Protein AF-A0AAV5VSY9-F1 (afdb_monomer)

Mean predicted aligned error: 5.05 Å

Foldseek 3Di:
DDDQVDQKDWDADPVRDTDMDGNPVNADPVVVVVVVVVVVVCCVPVNPDDPPDDDDDPPPDPDDDDDDDDDPVRVVVVVVVVVVVVVVVVPDDDDDDDDPPDDQVNCVVLVFGPVLVVLLVVQLVCCVPPVDGDFDWDWAWLVVDDVTHTFTQGLRDPLSVVLSVCVVVPDDDPRNSVSRVVSRVVSVVSSVCRNNVD

Structure (mmCIF, N/CA/C/O backbone):
data_AF-A0AAV5VSY9-F1
#
_entry.id   AF-A0AAV5VSY9-F1
#
loop_
_atom_site.group_PDB
_atom_site.id
_atom_site.type_symbol
_atom_site.label_atom_id
_atom_site.label_alt_id
_atom_site.label_comp_id
_atom_site.label_asym_id
_atom_site.label_entity_id
_atom_site.label_seq_id
_atom_site.pdbx_PDB_ins_code
_atom_site.Cartn_x
_atom_site.Cartn_y
_atom_site.Cartn_z
_atom_site.occupancy
_atom_site.B_iso_or_equiv
_atom_site.auth_seq_id
_atom_site.auth_comp_id
_atom_site.auth_asym_id
_atom_site.auth_atom_id
_atom_site.pdbx_PDB_model_num
ATOM 1 N N . SER A 1 1 ? 17.131 -6.677 -14.267 1.00 86.12 1 SER A N 1
ATOM 2 C CA . SER A 1 1 ? 16.248 -6.192 -15.345 1.00 86.12 1 SER A CA 1
ATOM 3 C C . SER A 1 1 ? 15.153 -5.312 -14.750 1.00 86.12 1 SER A C 1
ATOM 5 O O . SER A 1 1 ? 14.063 -5.800 -14.477 1.00 86.12 1 SER A O 1
ATOM 7 N N . ARG A 1 2 ? 15.470 -4.058 -14.411 1.00 94.75 2 ARG A N 1
ATOM 8 C CA . ARG A 1 2 ? 14.542 -3.067 -13.832 1.00 94.75 2 ARG A CA 1
ATOM 9 C C . ARG A 1 2 ? 14.979 -1.673 -14.284 1.00 94.75 2 ARG A C 1
ATOM 11 O O . ARG A 1 2 ? 16.151 -1.494 -14.606 1.00 94.75 2 ARG A O 1
ATOM 18 N N . TRP A 1 3 ? 14.050 -0.724 -14.289 1.00 95.94 3 TRP A N 1
ATOM 19 C CA . TRP A 1 3 ? 14.294 0.695 -14.572 1.00 95.94 3 TRP A CA 1
ATOM 20 C C . TRP A 1 3 ? 13.421 1.526 -13.630 1.00 95.94 3 TRP A C 1
ATOM 22 O O . TRP A 1 3 ? 12.309 1.911 -13.982 1.00 95.94 3 TRP A O 1
ATOM 32 N N . PHE A 1 4 ? 13.904 1.737 -12.406 1.00 95.56 4 PHE A N 1
ATOM 33 C CA . PHE A 1 4 ? 13.099 2.290 -11.312 1.00 95.56 4 PHE A CA 1
ATOM 34 C C . PHE A 1 4 ? 12.647 3.741 -11.530 1.00 95.56 4 PHE A C 1
ATOM 36 O O . PHE A 1 4 ? 11.654 4.147 -10.944 1.00 95.56 4 PHE A O 1
ATOM 43 N N . ASP A 1 5 ? 13.295 4.486 -12.431 1.00 96.44 5 ASP A N 1
ATOM 44 C CA . ASP A 1 5 ? 12.862 5.843 -12.802 1.00 96.44 5 ASP A CA 1
ATOM 45 C C . ASP A 1 5 ? 11.611 5.850 -13.702 1.00 96.44 5 ASP A C 1
ATOM 47 O O . ASP A 1 5 ? 11.057 6.904 -14.017 1.00 96.44 5 ASP A O 1
ATOM 51 N N . LYS A 1 6 ? 11.171 4.683 -14.191 1.00 95.75 6 LYS A N 1
ATOM 52 C CA . LYS A 1 6 ? 9.965 4.583 -15.012 1.00 95.75 6 LYS A CA 1
ATOM 53 C C . LYS A 1 6 ? 8.735 4.593 -14.104 1.00 95.75 6 LYS A C 1
ATOM 55 O O . LYS A 1 6 ? 8.673 3.821 -13.156 1.00 95.75 6 LYS A O 1
ATOM 60 N N . CYS A 1 7 ? 7.726 5.393 -14.462 1.00 93.38 7 CYS A N 1
ATOM 61 C CA . CYS A 1 7 ? 6.474 5.528 -13.703 1.00 93.38 7 CYS A CA 1
ATOM 62 C C . CYS A 1 7 ? 5.847 4.185 -13.301 1.00 93.38 7 CYS A C 1
ATOM 64 O O . CYS A 1 7 ? 5.423 4.030 -12.162 1.00 93.38 7 CYS A O 1
ATOM 66 N N . PHE A 1 8 ? 5.822 3.207 -14.206 1.00 93.31 8 PHE A N 1
ATOM 67 C CA . PHE A 1 8 ? 5.495 1.821 -13.895 1.00 93.31 8 PHE A CA 1
ATOM 68 C C . PHE A 1 8 ? 6.185 0.851 -14.855 1.00 93.31 8 PHE A C 1
ATOM 70 O O . PHE A 1 8 ? 6.583 1.211 -15.967 1.00 93.31 8 PHE A O 1
ATOM 77 N N . GLN A 1 9 ? 6.330 -0.394 -14.411 1.00 94.69 9 GLN A N 1
ATOM 78 C CA . GLN A 1 9 ? 6.965 -1.486 -15.134 1.00 94.69 9 GLN A CA 1
ATOM 79 C C . GLN A 1 9 ? 6.130 -2.754 -14.983 1.00 94.69 9 GLN A C 1
ATOM 81 O O . GLN A 1 9 ? 5.929 -3.220 -13.861 1.00 94.69 9 GLN A O 1
ATOM 86 N N . LEU A 1 10 ? 5.698 -3.332 -16.105 1.00 94.38 10 LEU A N 1
ATOM 87 C CA . LEU A 1 10 ? 5.152 -4.685 -16.138 1.00 94.38 10 LEU A CA 1
ATOM 88 C C . LEU A 1 10 ? 6.293 -5.696 -16.108 1.00 94.38 10 LEU A C 1
ATOM 90 O O . LEU A 1 10 ? 7.201 -5.662 -16.936 1.00 94.38 10 LEU A O 1
ATOM 94 N N . ILE A 1 11 ? 6.240 -6.582 -15.124 1.00 95.38 11 ILE A N 1
ATOM 95 C CA . ILE A 1 11 ? 7.192 -7.661 -14.919 1.00 95.38 11 ILE A CA 1
ATOM 96 C C . ILE A 1 11 ? 6.431 -8.956 -15.151 1.00 95.38 11 ILE A C 1
ATOM 98 O O . ILE A 1 11 ? 5.480 -9.238 -14.427 1.00 95.38 11 ILE A O 1
ATOM 102 N N . VAL A 1 12 ? 6.869 -9.726 -16.144 1.00 94.12 12 VAL A N 1
ATOM 103 C CA . VAL A 1 12 ? 6.394 -11.087 -16.398 1.00 94.12 12 VAL A CA 1
ATOM 104 C C . VAL A 1 12 ? 7.553 -12.034 -16.123 1.00 94.12 12 VAL A C 1
ATOM 106 O O . VAL A 1 12 ? 8.645 -11.841 -16.667 1.00 94.12 12 VAL A O 1
ATOM 109 N N . ASP A 1 13 ? 7.358 -12.991 -15.219 1.00 93.88 13 ASP A N 1
ATOM 110 C CA . ASP A 1 13 ? 8.379 -13.984 -14.893 1.00 93.88 13 ASP A CA 1
ATOM 111 C C . ASP A 1 13 ? 8.314 -15.211 -15.821 1.00 93.88 13 ASP A C 1
ATOM 113 O O . ASP A 1 13 ? 7.391 -15.377 -16.618 1.00 93.88 13 ASP A O 1
ATOM 117 N N . GLY A 1 14 ? 9.319 -16.087 -15.724 1.00 93.56 14 GLY A N 1
ATOM 118 C CA . GLY A 1 14 ? 9.380 -17.309 -16.534 1.00 93.56 14 GLY A CA 1
ATOM 119 C C . GLY A 1 14 ? 8.281 -18.334 -16.223 1.00 93.56 14 GLY A C 1
ATOM 120 O O . GLY A 1 14 ? 8.120 -19.279 -16.986 1.00 93.56 14 GLY A O 1
ATOM 121 N N . ASN A 1 15 ? 7.526 -18.148 -15.137 1.00 94.12 15 ASN A N 1
ATOM 122 C CA . ASN A 1 15 ? 6.377 -18.976 -14.772 1.00 94.12 15 ASN A CA 1
ATOM 123 C C . ASN A 1 15 ? 5.050 -18.374 -15.269 1.00 94.12 15 ASN A C 1
ATOM 125 O O . ASN A 1 15 ? 3.987 -18.905 -14.953 1.00 94.12 15 ASN A O 1
ATOM 129 N N . GLY A 1 16 ? 5.094 -17.259 -16.006 1.00 88.50 16 GLY A N 1
ATOM 130 C CA . GLY A 1 16 ? 3.909 -16.561 -16.499 1.00 88.50 16 GLY A CA 1
ATOM 131 C C . GLY A 1 16 ? 3.207 -15.693 -15.451 1.00 88.50 16 GLY A C 1
ATOM 132 O O . GLY A 1 16 ? 2.086 -15.248 -15.688 1.00 88.50 16 GLY A O 1
ATOM 133 N N . GLN A 1 17 ? 3.830 -15.424 -14.298 1.00 91.25 17 GLN A N 1
ATOM 134 C CA . GLN A 1 17 ? 3.277 -14.496 -13.313 1.00 91.25 17 GLN A CA 1
ATOM 135 C C . GLN A 1 17 ? 3.546 -13.054 -13.734 1.00 91.25 17 GLN A C 1
ATOM 137 O O . GLN A 1 17 ? 4.676 -12.692 -14.064 1.00 91.25 17 GLN A O 1
ATOM 142 N N . ALA A 1 18 ? 2.508 -12.221 -13.667 1.00 91.94 18 ALA A N 1
ATOM 143 C CA . ALA A 1 18 ? 2.583 -10.798 -13.963 1.00 91.94 18 ALA A CA 1
ATOM 144 C C . ALA A 1 18 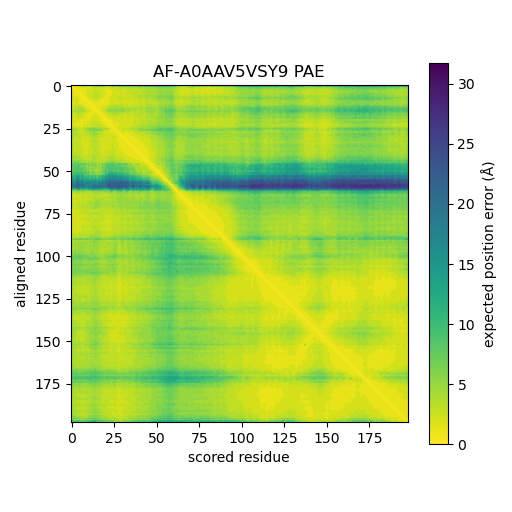? 2.493 -9.951 -12.682 1.00 91.94 18 ALA A C 1
ATOM 146 O O . ALA A 1 18 ? 1.714 -10.232 -11.772 1.00 91.94 18 ALA A O 1
ATOM 147 N N . THR A 1 19 ? 3.282 -8.882 -12.613 1.00 92.44 19 THR A N 1
ATOM 148 C CA . THR A 1 19 ? 3.285 -7.907 -11.514 1.00 92.44 19 THR A CA 1
ATOM 149 C C . THR A 1 19 ? 3.630 -6.521 -12.046 1.00 92.44 19 THR A C 1
ATOM 151 O O . THR A 1 19 ? 4.372 -6.406 -13.021 1.00 92.44 19 THR A O 1
ATOM 154 N N . LEU A 1 20 ? 3.142 -5.461 -11.392 1.00 93.25 20 LEU A N 1
ATOM 155 C CA . LEU A 1 20 ? 3.655 -4.108 -11.628 1.00 93.25 20 LEU A CA 1
ATOM 156 C C . LEU A 1 20 ? 4.568 -3.668 -10.489 1.00 93.25 20 LEU A C 1
ATOM 158 O O . LEU A 1 20 ? 4.235 -3.798 -9.313 1.00 93.25 20 LEU A O 1
ATOM 162 N N . ASN A 1 21 ? 5.687 -3.061 -10.862 1.00 94.38 21 ASN A N 1
ATOM 163 C CA . ASN A 1 21 ? 6.421 -2.147 -10.000 1.00 94.38 21 ASN A CA 1
ATOM 164 C C . ASN A 1 21 ? 6.129 -0.718 -10.469 1.00 94.38 21 ASN A C 1
ATOM 166 O O . 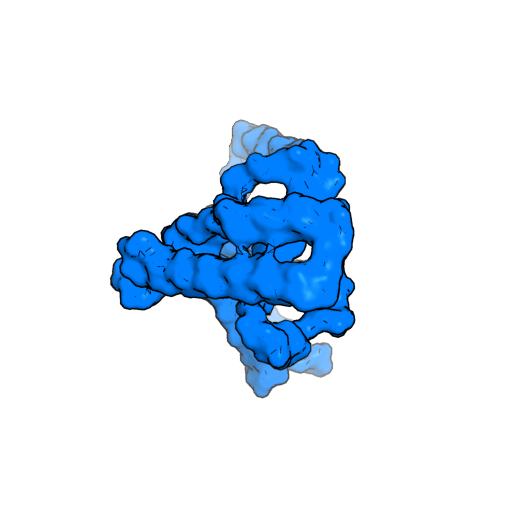ASN A 1 21 ? 6.070 -0.489 -11.675 1.00 94.38 21 ASN A O 1
ATOM 170 N N . PHE A 1 22 ? 5.924 0.227 -9.556 1.00 95.12 22 PHE A N 1
ATOM 171 C CA . PHE A 1 22 ? 5.669 1.619 -9.921 1.00 95.12 22 PHE A CA 1
ATOM 172 C C . PHE A 1 22 ? 6.479 2.581 -9.061 1.00 95.12 22 PHE A C 1
ATOM 174 O O . PHE A 1 22 ? 6.773 2.300 -7.898 1.00 95.12 22 PHE A O 1
ATOM 181 N N . GLU A 1 23 ? 6.846 3.704 -9.665 1.00 96.00 23 GLU A N 1
ATOM 182 C CA . GLU A 1 23 ? 7.520 4.814 -9.009 1.00 96.00 23 GLU A CA 1
ATOM 183 C C . GLU A 1 23 ? 6.449 5.711 -8.365 1.00 96.00 23 GLU A C 1
ATOM 185 O O . GLU A 1 23 ? 5.491 6.146 -9.011 1.00 96.00 23 GLU A O 1
ATOM 190 N N . HIS A 1 24 ? 6.569 5.933 -7.056 1.00 95.50 24 HIS A N 1
ATOM 191 C CA . HIS A 1 24 ? 5.478 6.446 -6.227 1.00 95.50 24 HIS A CA 1
ATOM 192 C C . HIS A 1 24 ? 5.310 7.979 -6.302 1.00 95.50 24 HIS A C 1
ATOM 194 O O . HIS A 1 24 ? 4.270 8.515 -5.897 1.00 95.50 24 HIS A O 1
ATOM 200 N N . SER A 1 25 ? 6.298 8.713 -6.831 1.00 94.25 25 SER A N 1
ATOM 201 C CA . SER A 1 25 ? 6.172 10.155 -7.064 1.00 94.25 25 SER A CA 1
ATOM 202 C C . SER A 1 25 ? 5.134 10.463 -8.147 1.00 94.25 25 SER A C 1
ATOM 204 O O . SER A 1 25 ? 4.404 11.449 -8.020 1.00 94.25 25 SER A O 1
ATOM 206 N N . TRP A 1 26 ? 4.999 9.585 -9.149 1.00 90.38 26 TRP A N 1
ATOM 207 C CA . TRP A 1 26 ? 4.054 9.741 -10.256 1.00 90.38 26 TRP A CA 1
ATOM 208 C C . TRP A 1 26 ? 2.585 9.541 -9.855 1.00 90.38 26 TRP A C 1
ATOM 210 O O . TRP A 1 26 ? 1.724 10.301 -10.302 1.00 90.38 26 TRP A O 1
ATOM 220 N N . GLY A 1 27 ? 2.278 8.545 -9.019 1.00 88.81 27 GLY A N 1
ATOM 221 C CA . GL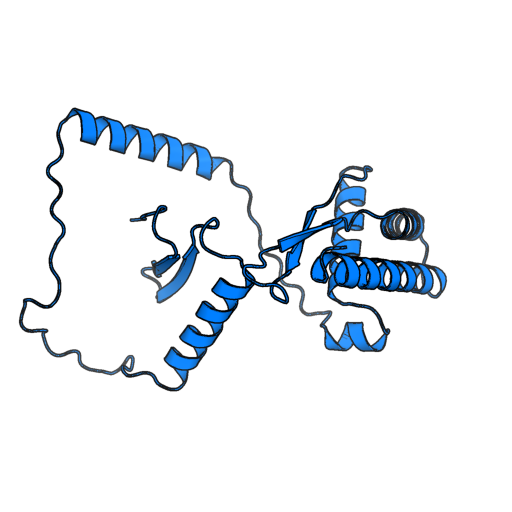Y A 1 27 ? 0.896 8.179 -8.701 1.00 88.81 27 GLY A CA 1
ATOM 222 C C . GLY A 1 27 ? 0.740 7.399 -7.399 1.00 88.81 27 GLY A C 1
ATOM 223 O O . GLY A 1 27 ? 1.710 6.908 -6.825 1.00 88.81 27 GLY A O 1
ATOM 224 N N . ASP A 1 28 ? -0.505 7.298 -6.935 1.00 93.56 28 ASP A N 1
ATOM 225 C CA . ASP A 1 28 ? -0.870 6.593 -5.705 1.00 93.56 28 ASP A CA 1
ATOM 226 C C . ASP A 1 28 ? -1.444 5.200 -6.002 1.00 93.56 28 ASP A C 1
ATOM 228 O O . ASP A 1 28 ? -1.918 4.920 -7.108 1.00 93.56 28 ASP A O 1
ATOM 232 N N . GLY A 1 29 ? -1.457 4.328 -4.989 1.00 90.62 29 GLY A N 1
ATOM 233 C CA . GLY A 1 29 ? -1.839 2.920 -5.141 1.00 90.62 29 GLY A CA 1
ATOM 234 C C . GLY A 1 29 ? -3.222 2.690 -5.764 1.00 90.62 29 GLY A C 1
ATOM 235 O O . GLY A 1 29 ? -3.392 1.728 -6.504 1.00 90.62 29 GLY A O 1
ATOM 236 N N . VAL A 1 30 ? -4.193 3.588 -5.550 1.00 89.44 30 VAL A N 1
ATOM 237 C CA . VAL A 1 30 ? -5.541 3.478 -6.144 1.00 89.44 30 VAL A CA 1
ATOM 238 C C . VAL A 1 30 ? -5.497 3.559 -7.674 1.00 89.44 30 VAL A C 1
ATOM 240 O O . VAL A 1 30 ? -6.188 2.798 -8.349 1.00 89.44 30 VAL A O 1
ATOM 243 N N . ALA A 1 31 ? -4.667 4.445 -8.234 1.00 89.62 31 ALA A N 1
ATOM 244 C CA . ALA A 1 31 ? -4.533 4.590 -9.683 1.00 89.62 31 ALA A CA 1
ATOM 245 C C . ALA A 1 31 ? -3.864 3.354 -10.307 1.00 89.62 31 ALA A C 1
ATOM 247 O O . ALA A 1 31 ? -4.300 2.861 -11.346 1.00 89.62 31 ALA A O 1
ATOM 248 N N . VAL A 1 32 ? -2.841 2.816 -9.637 1.00 92.62 32 VAL A N 1
ATOM 249 C CA . VAL A 1 32 ? -2.114 1.620 -10.089 1.00 92.62 32 VAL A CA 1
ATOM 250 C C . VAL A 1 32 ? -2.979 0.367 -9.977 1.00 92.62 32 VAL A C 1
ATOM 252 O O . VAL A 1 32 ? -2.993 -0.447 -10.897 1.00 92.62 32 VAL A O 1
ATOM 255 N N . LEU A 1 33 ? -3.746 0.228 -8.892 1.00 92.19 33 LEU A N 1
ATOM 256 C CA . LEU A 1 33 ? -4.698 -0.869 -8.728 1.00 92.19 33 LEU A CA 1
ATOM 257 C C . LEU A 1 33 ? -5.746 -0.844 -9.840 1.00 92.19 33 LEU A C 1
ATOM 259 O O . LEU A 1 33 ? -6.020 -1.879 -10.442 1.00 92.19 33 LEU A O 1
ATOM 263 N N . ARG A 1 34 ? -6.276 0.339 -10.174 1.00 92.81 34 ARG A N 1
ATOM 264 C CA . ARG A 1 34 ? -7.232 0.477 -11.273 1.00 92.81 34 ARG A CA 1
ATOM 265 C C . ARG A 1 34 ? -6.633 0.048 -12.614 1.00 92.81 34 ARG A C 1
ATOM 267 O O . ARG A 1 34 ? -7.275 -0.709 -13.337 1.00 92.81 34 ARG A O 1
ATOM 274 N N . LEU A 1 35 ? -5.404 0.481 -12.913 1.00 92.12 35 LEU A N 1
ATOM 275 C CA . LEU A 1 35 ? -4.668 0.063 -14.109 1.00 92.12 35 LEU A CA 1
ATOM 276 C C . LEU A 1 35 ? -4.514 -1.464 -14.174 1.00 92.12 35 LEU A C 1
ATOM 278 O O . LEU A 1 35 ? -4.756 -2.051 -15.227 1.00 92.12 35 LEU A O 1
ATOM 282 N N . MET A 1 36 ? -4.135 -2.112 -13.066 1.00 92.75 36 MET A N 1
ATOM 283 C CA . MET A 1 36 ? -4.041 -3.575 -12.996 1.00 92.75 36 MET A CA 1
ATOM 284 C C . MET A 1 36 ? -5.388 -4.252 -13.249 1.00 92.75 36 MET A C 1
ATOM 286 O O . MET A 1 36 ? -5.460 -5.160 -14.071 1.00 92.75 36 MET A O 1
ATOM 290 N N . GLU A 1 37 ? -6.447 -3.826 -12.555 1.00 93.62 37 GLU A N 1
ATOM 291 C CA . GLU A 1 37 ? -7.779 -4.432 -12.660 1.00 93.62 37 GLU A CA 1
ATOM 292 C C . GLU A 1 37 ? -8.344 -4.328 -14.079 1.00 93.62 37 GLU A C 1
ATOM 294 O O . GLU A 1 37 ? -8.880 -5.303 -14.606 1.00 93.62 37 GLU A O 1
ATOM 299 N N . GLU A 1 38 ? -8.213 -3.158 -14.709 1.00 94.12 38 GLU A N 1
ATOM 300 C CA . GLU A 1 38 ? -8.669 -2.942 -16.082 1.00 94.12 38 GLU A CA 1
ATOM 301 C C . GLU A 1 38 ? -7.837 -3.742 -17.080 1.00 94.12 38 GLU A C 1
ATOM 303 O O . GLU A 1 38 ? -8.417 -4.419 -17.923 1.00 94.12 38 GLU A O 1
ATOM 308 N N . SER A 1 39 ? -6.506 -3.740 -16.944 1.00 92.25 39 SER A N 1
ATOM 309 C CA . SER A 1 39 ? -5.621 -4.500 -17.837 1.00 92.25 39 SER A CA 1
ATOM 310 C C . SER A 1 39 ? -5.877 -6.001 -17.723 1.00 92.25 39 SER A C 1
ATOM 312 O O . SER A 1 39 ? -5.942 -6.697 -18.734 1.00 92.25 39 SER A O 1
ATOM 314 N N . PHE A 1 40 ? -6.069 -6.507 -16.500 1.00 91.88 40 PHE A N 1
ATOM 315 C CA . PHE A 1 40 ? -6.394 -7.908 -16.254 1.00 91.88 40 PHE A CA 1
ATOM 316 C C . PHE A 1 40 ? -7.751 -8.266 -16.855 1.00 91.88 40 PHE A C 1
ATOM 318 O O . PHE A 1 40 ? -7.867 -9.271 -17.552 1.00 91.88 40 PHE A O 1
ATOM 325 N N . LYS A 1 41 ? -8.779 -7.443 -16.617 1.00 94.06 41 LYS A N 1
ATOM 326 C CA . LYS A 1 41 ? -10.105 -7.664 -17.195 1.00 94.06 41 LYS A CA 1
ATOM 327 C C . LYS A 1 41 ? -10.034 -7.693 -18.720 1.00 94.06 41 LYS A C 1
ATOM 329 O O . LYS A 1 41 ? -10.516 -8.649 -19.314 1.00 94.06 41 LYS A O 1
ATOM 334 N N . ASP A 1 42 ? -9.408 -6.690 -19.328 1.00 93.12 42 ASP A N 1
ATOM 335 C CA . ASP A 1 42 ? -9.302 -6.560 -20.780 1.00 93.12 42 ASP A CA 1
ATOM 336 C C . ASP A 1 42 ? -8.534 -7.728 -21.407 1.00 93.12 42 ASP A C 1
ATOM 338 O O . ASP A 1 42 ? -9.024 -8.357 -22.340 1.00 93.12 42 ASP A O 1
ATOM 342 N N . SER A 1 43 ? -7.417 -8.127 -20.793 1.00 90.00 43 SER A N 1
ATOM 343 C CA . SER A 1 43 ? -6.634 -9.298 -21.214 1.00 90.00 43 SER A CA 1
ATOM 344 C C . SER A 1 43 ? -7.405 -10.615 -21.116 1.00 90.00 43 SER A C 1
ATOM 346 O O . SER A 1 43 ? -7.007 -11.584 -21.743 1.00 90.00 43 SER A O 1
ATOM 348 N N . ASN A 1 44 ? -8.487 -10.690 -20.335 1.00 90.00 44 ASN A N 1
ATOM 349 C CA . ASN A 1 44 ? -9.325 -11.888 -20.258 1.00 90.00 44 ASN A CA 1
ATOM 350 C C . ASN A 1 44 ? -10.564 -11.797 -21.164 1.00 90.00 44 ASN A C 1
ATOM 352 O O . ASN A 1 44 ? -10.988 -12.808 -21.719 1.00 90.00 44 ASN A O 1
ATOM 356 N N . THR A 1 45 ? -11.156 -10.608 -21.331 1.00 93.94 45 THR A N 1
ATOM 357 C CA . THR A 1 45 ? -12.415 -10.423 -22.080 1.00 93.94 45 THR A CA 1
ATOM 358 C C . THR A 1 45 ? -12.225 -10.042 -23.545 1.00 93.94 45 THR A C 1
ATOM 360 O O . THR A 1 45 ? -13.100 -10.335 -24.354 1.00 93.94 45 THR A O 1
ATOM 363 N N . HIS A 1 46 ? -11.114 -9.390 -23.889 1.00 93.38 46 HIS A N 1
ATOM 364 C CA . HIS A 1 46 ? -10.798 -8.884 -25.229 1.00 93.38 46 HIS A CA 1
ATOM 365 C C . HIS A 1 46 ? -9.372 -9.278 -25.641 1.00 93.38 46 HIS A C 1
ATOM 367 O O . HIS A 1 46 ? -8.656 -8.497 -26.270 1.00 93.38 46 HIS A O 1
ATOM 373 N N . HIS A 1 47 ? -8.936 -10.483 -25.265 1.00 88.50 47 HIS A N 1
ATOM 374 C CA . HIS A 1 47 ? -7.623 -10.977 -25.659 1.00 88.50 47 HIS A CA 1
ATOM 375 C C . HIS A 1 47 ? -7.507 -11.015 -27.186 1.00 88.50 47 HIS A C 1
ATOM 377 O O . HIS A 1 47 ? -8.353 -11.572 -27.882 1.00 88.50 47 HIS A O 1
ATOM 383 N N . PHE A 1 48 ? -6.445 -10.403 -27.701 1.00 86.06 48 PHE A N 1
ATOM 384 C CA . PHE A 1 48 ? -6.103 -10.435 -29.123 1.00 86.06 48 PHE A CA 1
ATOM 385 C C . PHE A 1 48 ? -5.176 -11.610 -29.472 1.00 86.06 48 PHE A C 1
ATOM 387 O O . PHE A 1 48 ? -4.879 -11.811 -30.645 1.00 86.06 48 PHE A O 1
ATOM 394 N N . VAL A 1 49 ? -4.710 -12.347 -28.454 1.00 86.12 49 VAL A N 1
ATOM 395 C CA . VAL A 1 49 ? -3.894 -13.561 -28.566 1.00 86.12 49 VAL A CA 1
ATOM 396 C C . VAL A 1 49 ? -4.402 -14.634 -27.605 1.00 86.12 49 VAL A C 1
ATOM 398 O O . VAL A 1 49 ? -4.788 -14.327 -26.476 1.00 86.12 49 VAL A O 1
ATOM 401 N N . SER A 1 50 ? -4.366 -15.885 -28.044 1.00 86.25 50 SER A N 1
ATOM 402 C CA . SER A 1 50 ? -4.700 -17.087 -27.277 1.00 86.25 50 SER A CA 1
ATOM 403 C C . SER A 1 50 ? -3.457 -17.959 -27.064 1.00 86.25 50 SER A C 1
ATOM 405 O O . SER A 1 50 ? -2.537 -17.917 -27.879 1.00 86.25 50 SER A O 1
ATOM 407 N N . PRO A 1 51 ? -3.411 -18.800 -26.012 1.00 83.62 51 PRO A N 1
ATOM 408 C CA . PRO A 1 51 ? -2.292 -19.725 -25.794 1.00 83.62 51 PRO A CA 1
ATOM 409 C C . PRO A 1 51 ? -2.040 -20.699 -26.955 1.00 83.62 51 PRO A C 1
ATOM 411 O O . PRO A 1 51 ? -0.915 -21.162 -27.122 1.00 83.62 51 PRO A O 1
ATOM 414 N N . ASP A 1 52 ? -3.079 -20.995 -27.741 1.00 88.19 52 ASP A N 1
ATOM 415 C CA . ASP A 1 52 ? -3.028 -21.905 -28.889 1.00 88.19 52 ASP A CA 1
ATOM 416 C C . ASP A 1 52 ? -2.665 -21.200 -30.210 1.00 88.19 52 ASP A C 1
ATOM 418 O O . ASP A 1 52 ? -2.554 -21.857 -31.249 1.00 88.19 52 ASP A O 1
ATOM 422 N N . ASP A 1 53 ? -2.489 -19.874 -30.199 1.00 86.62 53 ASP A N 1
ATOM 423 C CA . ASP A 1 53 ? -2.163 -19.129 -31.411 1.00 86.62 53 ASP A CA 1
ATOM 424 C C . ASP A 1 53 ? 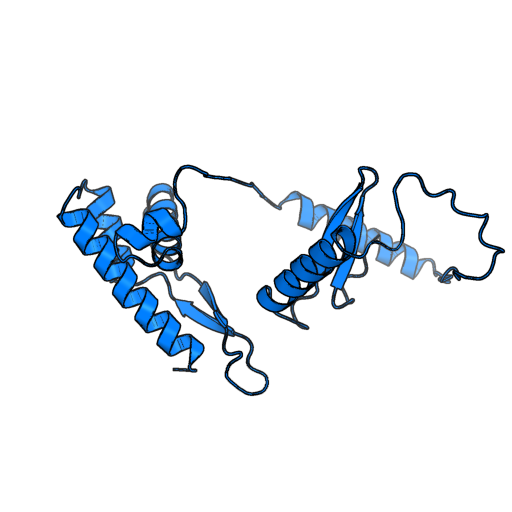-0.749 -19.464 -31.895 1.00 86.62 53 ASP A C 1
ATOM 426 O O . ASP A 1 53 ? 0.240 -19.391 -31.161 1.00 86.62 53 ASP A O 1
ATOM 430 N N . VAL A 1 54 ? -0.642 -19.782 -33.185 1.00 84.81 54 VAL A N 1
ATOM 431 C CA . VAL A 1 54 ? 0.648 -19.950 -33.853 1.00 84.81 54 VAL A CA 1
ATOM 432 C C . VAL A 1 54 ? 1.168 -18.566 -34.216 1.00 84.81 54 VAL A C 1
ATOM 434 O O . VAL A 1 54 ? 0.678 -17.927 -35.146 1.00 84.81 54 VAL A O 1
ATOM 437 N N . VAL A 1 55 ? 2.164 -18.095 -33.471 1.00 77.81 55 VAL A N 1
ATOM 438 C CA . VAL A 1 55 ? 2.844 -16.834 -33.774 1.00 77.81 55 VAL A CA 1
ATOM 439 C C . VAL A 1 55 ? 3.655 -17.027 -35.055 1.00 77.81 55 VAL A C 1
ATOM 441 O O . VAL A 1 55 ? 4.602 -17.814 -35.080 1.00 77.81 55 VAL A O 1
ATOM 444 N N . GLU A 1 56 ? 3.275 -16.334 -36.129 1.00 75.75 56 GLU A N 1
ATOM 445 C CA . GLU A 1 56 ? 4.096 -16.276 -37.339 1.00 75.75 56 GLU A CA 1
ATOM 446 C C . GLU A 1 56 ? 5.462 -15.667 -37.005 1.00 75.75 56 GLU A C 1
ATOM 448 O O . GLU A 1 56 ? 5.549 -14.725 -36.212 1.00 75.75 56 GLU A O 1
ATOM 453 N N . ASP A 1 57 ? 6.529 -16.182 -37.624 1.00 71.38 57 ASP A N 1
ATOM 454 C CA . ASP A 1 57 ? 7.864 -15.601 -37.488 1.00 71.38 57 ASP A CA 1
ATOM 455 C C . ASP A 1 57 ? 7.800 -14.119 -37.874 1.00 71.38 57 ASP A C 1
ATOM 457 O O . ASP A 1 57 ? 7.621 -13.752 -39.043 1.00 71.38 57 ASP A O 1
ATOM 461 N N . VAL A 1 58 ? 7.917 -13.251 -36.867 1.00 69.31 58 VAL A N 1
ATOM 462 C CA . VAL A 1 58 ? 7.896 -11.806 -37.060 1.00 69.31 58 VAL A CA 1
ATOM 463 C C . VAL A 1 58 ? 9.072 -11.473 -37.971 1.00 69.31 58 VAL A C 1
ATOM 465 O O . VAL A 1 58 ? 10.231 -11.617 -37.576 1.00 69.31 58 VAL A O 1
ATOM 468 N N . LYS A 1 59 ? 8.790 -11.033 -39.205 1.00 67.38 59 LYS A N 1
ATOM 469 C CA . LYS A 1 59 ? 9.825 -10.517 -40.113 1.00 67.38 59 LYS A CA 1
ATOM 470 C C . LYS A 1 59 ? 10.605 -9.449 -39.344 1.00 67.38 59 LYS A C 1
ATOM 472 O O . LYS A 1 59 ? 10.016 -8.464 -38.907 1.00 67.38 59 LYS A O 1
ATOM 477 N N . GLY A 1 60 ? 11.897 -9.693 -39.114 1.00 65.44 60 GLY A N 1
ATOM 478 C CA . GLY A 1 60 ? 12.709 -8.899 -38.189 1.00 65.44 60 GLY A CA 1
ATOM 479 C C . GLY A 1 60 ? 12.593 -7.387 -38.424 1.00 65.44 60 GLY A C 1
ATOM 480 O O . GLY A 1 60 ? 12.523 -6.938 -39.566 1.00 65.44 60 GLY A O 1
ATOM 481 N N . GLY A 1 61 ? 12.583 -6.606 -37.337 1.00 71.94 61 GLY A N 1
ATOM 482 C CA . GLY A 1 61 ? 12.546 -5.136 -37.388 1.00 71.94 61 GLY A CA 1
ATOM 483 C C . GLY A 1 61 ? 11.560 -4.451 -36.434 1.00 71.94 61 GLY A C 1
ATOM 484 O O . GLY A 1 61 ? 11.594 -3.231 -36.323 1.00 71.94 61 GLY A O 1
ATOM 485 N N . SER A 1 62 ? 10.702 -5.188 -35.721 1.00 79.44 62 SER A N 1
ATOM 486 C CA . SER A 1 62 ? 9.706 -4.592 -34.806 1.00 79.44 62 SER A CA 1
ATOM 487 C C . SER A 1 62 ? 10.254 -4.194 -33.428 1.00 79.44 62 SER A C 1
ATOM 489 O O . SER A 1 62 ? 9.566 -3.513 -32.672 1.00 79.44 62 SER A O 1
ATOM 491 N N . VAL A 1 63 ? 11.470 -4.627 -33.084 1.00 87.25 63 VAL A N 1
ATOM 492 C CA . VAL A 1 63 ? 12.132 -4.345 -31.803 1.00 87.25 63 VAL A CA 1
ATOM 493 C C . VAL A 1 63 ? 13.586 -3.977 -32.071 1.00 87.25 63 VAL A C 1
ATOM 495 O O . VAL A 1 63 ? 14.280 -4.678 -32.807 1.00 87.25 63 VAL A O 1
ATOM 498 N N . GLU A 1 64 ? 14.050 -2.895 -31.451 1.00 90.00 64 GLU A N 1
ATOM 499 C CA . GLU A 1 64 ? 15.433 -2.432 -31.539 1.00 90.00 64 GLU A CA 1
ATOM 500 C C . GLU A 1 64 ? 16.139 -2.588 -30.186 1.00 90.00 64 GLU A C 1
ATOM 502 O O . GLU A 1 64 ? 15.627 -2.181 -29.141 1.00 90.00 64 GLU A O 1
ATOM 507 N N . GLU A 1 65 ? 17.333 -3.181 -30.200 1.00 92.00 65 GLU A N 1
ATOM 508 C CA . GLU A 1 65 ? 18.175 -3.287 -29.011 1.00 92.00 65 GLU A CA 1
ATOM 509 C C . GLU A 1 65 ? 18.778 -1.920 -28.655 1.00 92.00 65 GLU A C 1
ATOM 511 O O . GLU A 1 65 ? 19.534 -1.332 -29.432 1.00 92.00 65 GLU A O 1
ATOM 516 N N . ILE A 1 66 ? 18.534 -1.451 -27.429 1.00 94.75 66 ILE A N 1
ATOM 517 C CA . ILE A 1 66 ? 19.207 -0.263 -26.897 1.00 94.75 66 ILE A CA 1
ATOM 518 C C . ILE A 1 66 ? 20.633 -0.640 -26.476 1.00 94.75 66 ILE A C 1
ATOM 520 O O . ILE A 1 66 ? 20.857 -1.241 -25.424 1.00 94.75 66 ILE A O 1
ATOM 524 N N . LYS A 1 67 ? 21.616 -0.250 -27.292 1.00 96.25 67 LYS A N 1
ATOM 525 C CA . LYS A 1 67 ? 23.037 -0.539 -27.052 1.00 96.25 67 LYS A CA 1
ATOM 526 C C . LYS A 1 67 ? 23.704 0.547 -26.213 1.00 96.25 67 LYS A C 1
ATOM 528 O O . LYS A 1 67 ? 23.927 1.664 -26.677 1.00 96.25 67 LYS A O 1
ATOM 533 N N . PHE A 1 68 ? 24.112 0.194 -24.998 1.00 96.69 68 PHE A N 1
ATOM 534 C CA . PHE A 1 68 ? 24.890 1.079 -24.130 1.00 96.69 68 PHE A CA 1
ATOM 535 C C . PHE A 1 68 ? 26.395 0.934 -24.386 1.00 96.69 68 PHE A C 1
ATOM 537 O O . PHE A 1 68 ? 26.939 -0.170 -24.379 1.00 96.69 68 PHE A O 1
ATOM 544 N N . LYS A 1 69 ? 27.099 2.059 -24.550 1.00 97.50 69 LYS A N 1
ATOM 545 C CA . LYS A 1 69 ? 28.570 2.099 -24.557 1.00 97.50 69 LYS A CA 1
ATOM 546 C C . LYS A 1 69 ? 29.064 2.370 -23.139 1.00 97.50 69 LYS A C 1
ATOM 548 O O . LYS A 1 69 ? 28.931 3.485 -22.644 1.00 97.50 69 LYS A O 1
ATOM 553 N N . LEU A 1 70 ? 29.614 1.351 -22.485 1.00 97.62 70 LEU A N 1
ATOM 554 C CA . LEU A 1 70 ? 30.036 1.433 -21.085 1.00 97.62 70 LEU A CA 1
ATOM 555 C C . LEU A 1 70 ? 31.554 1.605 -20.968 1.00 97.62 70 LEU A C 1
ATOM 557 O O . LEU A 1 70 ? 32.317 0.767 -21.451 1.00 97.62 70 LEU A O 1
ATOM 561 N N . SER A 1 71 ? 31.986 2.660 -20.275 1.00 98.31 71 SER A N 1
ATOM 562 C CA . SER A 1 71 ? 33.367 2.802 -19.804 1.00 98.31 71 SER A CA 1
ATOM 563 C C . SER A 1 71 ? 33.647 1.849 -18.639 1.00 98.31 71 SER A C 1
ATOM 565 O O . SER A 1 71 ? 32.727 1.330 -18.003 1.00 98.31 71 SER A O 1
ATOM 567 N N . GLU A 1 72 ? 34.923 1.657 -18.306 1.00 98.12 72 GLU A N 1
ATOM 568 C CA . GLU A 1 72 ? 35.304 0.856 -17.138 1.00 98.12 72 GLU A CA 1
ATOM 569 C C . GLU A 1 72 ? 34.766 1.452 -15.828 1.00 98.12 72 GLU A C 1
ATOM 571 O O . GLU A 1 72 ? 34.246 0.728 -14.982 1.00 98.12 72 GLU A O 1
ATOM 576 N N . SER A 1 73 ? 34.768 2.784 -15.708 1.00 98.38 73 SER A N 1
ATOM 577 C CA . SER A 1 73 ? 34.159 3.476 -14.568 1.00 98.38 73 SER A CA 1
ATOM 578 C C . SER A 1 73 ? 32.658 3.191 -14.440 1.00 98.38 73 SER A C 1
ATOM 580 O O . SER A 1 73 ? 32.186 2.898 -13.346 1.00 98.38 73 SER A O 1
ATOM 582 N N . LEU A 1 74 ? 31.901 3.199 -15.546 1.00 98.31 74 LEU A N 1
ATOM 583 C CA . LEU A 1 74 ? 30.469 2.884 -15.522 1.00 98.31 74 LEU A CA 1
ATOM 584 C C . LEU A 1 74 ? 30.209 1.427 -15.134 1.00 98.31 74 LEU A C 1
ATOM 586 O O . LEU A 1 74 ? 29.287 1.159 -14.367 1.00 98.31 74 LEU A O 1
ATOM 590 N N . LYS A 1 75 ? 31.030 0.484 -15.613 1.00 98.25 75 LYS A N 1
ATOM 591 C CA . LYS A 1 75 ? 30.923 -0.928 -15.213 1.00 98.25 75 LYS A CA 1
ATOM 592 C C . LYS A 1 75 ? 31.131 -1.101 -13.708 1.00 98.25 75 LYS A C 1
ATOM 594 O O . LYS A 1 75 ? 30.360 -1.820 -13.073 1.00 98.25 75 LYS A O 1
ATOM 599 N N . GLN A 1 76 ? 32.116 -0.414 -13.130 1.00 98.50 76 GLN A N 1
ATOM 600 C CA . GLN A 1 76 ? 32.360 -0.430 -11.685 1.00 98.50 76 GLN A CA 1
ATOM 601 C C . GLN A 1 76 ? 31.186 0.175 -10.902 1.00 98.50 76 GLN A C 1
ATOM 603 O O . GLN A 1 76 ? 30.739 -0.419 -9.919 1.00 98.50 76 GLN A O 1
ATOM 608 N N . THR A 1 77 ? 30.620 1.295 -11.368 1.00 98.38 77 THR A N 1
ATOM 609 C CA . THR A 1 77 ? 29.416 1.896 -10.769 1.00 98.38 77 THR A CA 1
ATOM 610 C C . THR A 1 77 ? 28.227 0.938 -10.800 1.00 98.38 77 THR A C 1
ATOM 612 O O . THR A 1 77 ? 27.549 0.777 -9.788 1.00 98.38 77 THR A O 1
ATOM 615 N N . ILE A 1 78 ? 27.995 0.248 -11.923 1.00 98.00 78 ILE A N 1
ATOM 616 C CA . ILE A 1 78 ? 26.923 -0.751 -12.048 1.00 98.00 78 ILE A CA 1
ATOM 617 C C . ILE A 1 78 ? 27.119 -1.883 -11.034 1.00 98.00 78 ILE A C 1
ATOM 619 O O . ILE A 1 78 ? 26.179 -2.232 -10.322 1.00 98.00 78 ILE A O 1
ATOM 623 N N . GLN A 1 79 ? 28.334 -2.427 -10.919 1.00 98.12 79 GLN A N 1
ATOM 624 C CA . GLN A 1 79 ? 28.630 -3.485 -9.948 1.00 98.12 79 GLN A CA 1
ATOM 625 C C . GLN A 1 79 ? 28.412 -3.019 -8.504 1.00 98.12 79 GLN A C 1
ATOM 627 O O . GLN A 1 79 ? 27.875 -3.766 -7.687 1.00 98.12 79 GLN A O 1
ATOM 632 N N . SER A 1 80 ? 28.809 -1.786 -8.179 1.00 98.31 80 SER A N 1
ATOM 633 C CA . SER A 1 80 ? 28.572 -1.199 -6.858 1.00 98.31 80 SER A CA 1
ATOM 634 C C . SER A 1 80 ? 27.074 -1.054 -6.573 1.00 98.31 80 SER A C 1
ATOM 636 O O . SER A 1 80 ? 26.602 -1.546 -5.550 1.00 98.31 80 SER A O 1
ATOM 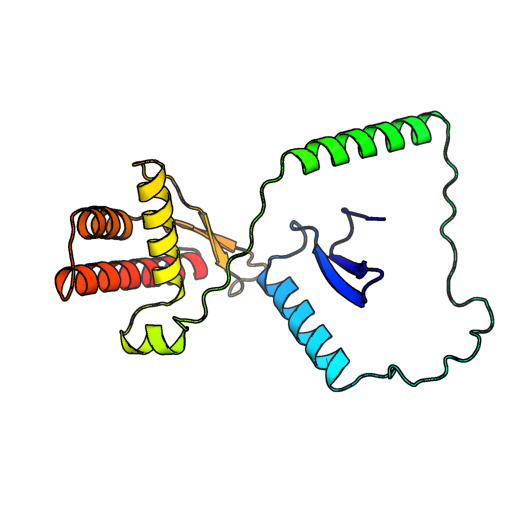638 N N . ALA A 1 81 ? 26.304 -0.491 -7.510 1.00 97.75 81 ALA A N 1
ATOM 639 C CA . ALA A 1 81 ? 24.857 -0.335 -7.375 1.00 97.75 81 ALA A CA 1
ATOM 640 C C . ALA A 1 81 ? 24.135 -1.684 -7.207 1.00 97.75 81 ALA A C 1
ATOM 642 O O . ALA A 1 81 ? 23.236 -1.803 -6.376 1.00 97.75 81 ALA A O 1
ATOM 643 N N . GLN A 1 82 ? 24.558 -2.721 -7.938 1.00 97.12 82 GLN A N 1
ATOM 644 C CA . GLN A 1 82 ? 24.026 -4.080 -7.793 1.00 97.12 82 GLN A CA 1
ATOM 645 C C . GLN A 1 82 ? 24.282 -4.656 -6.397 1.00 97.12 82 GLN A C 1
ATOM 647 O O . GLN A 1 82 ? 23.366 -5.223 -5.802 1.00 97.12 82 GLN A O 1
ATOM 652 N N . LYS A 1 83 ? 25.496 -4.486 -5.854 1.00 97.69 83 LYS A N 1
ATOM 653 C CA . LYS A 1 83 ? 25.830 -4.930 -4.491 1.00 97.69 83 LYS A CA 1
ATOM 654 C C . LYS A 1 83 ? 24.998 -4.193 -3.445 1.00 97.69 83 LYS A C 1
ATOM 656 O O . LYS A 1 83 ? 24.434 -4.840 -2.569 1.00 97.69 83 LYS A O 1
ATOM 661 N N . THR A 1 84 ? 24.871 -2.873 -3.568 1.00 97.12 84 THR A N 1
ATOM 662 C CA . THR A 1 84 ? 24.042 -2.056 -2.670 1.00 97.12 84 THR A CA 1
ATOM 663 C C . THR A 1 84 ? 22.578 -2.486 -2.717 1.00 97.12 84 THR A C 1
ATOM 665 O O . THR A 1 84 ? 21.961 -2.670 -1.673 1.00 97.12 84 THR A O 1
ATOM 668 N N . HIS A 1 85 ? 22.028 -2.708 -3.913 1.00 95.62 85 HIS A N 1
ATOM 669 C CA . HIS A 1 85 ? 20.651 -3.170 -4.075 1.00 95.62 85 HIS A CA 1
ATOM 670 C C . HIS A 1 85 ? 20.431 -4.562 -3.465 1.00 95.62 85 HIS A C 1
ATOM 672 O O . HIS A 1 85 ? 19.450 -4.777 -2.759 1.00 95.62 85 HIS A O 1
ATOM 678 N N . ALA A 1 86 ? 21.356 -5.501 -3.694 1.00 96.00 86 ALA A N 1
ATOM 679 C CA . ALA A 1 86 ? 21.283 -6.836 -3.107 1.00 96.00 86 ALA A CA 1
ATOM 680 C C . ALA A 1 86 ? 21.345 -6.793 -1.571 1.00 96.00 86 ALA A C 1
ATOM 682 O O . ALA A 1 86 ? 20.553 -7.464 -0.915 1.00 96.00 86 ALA A O 1
ATOM 683 N N . ALA A 1 87 ? 22.234 -5.969 -1.005 1.00 96.06 87 ALA A N 1
ATOM 684 C CA . ALA A 1 87 ? 22.340 -5.780 0.439 1.00 96.06 87 ALA A CA 1
ATOM 685 C C . ALA A 1 87 ? 21.057 -5.174 1.031 1.00 96.06 87 ALA A C 1
ATOM 687 O O . ALA A 1 87 ? 20.528 -5.708 2.001 1.00 96.06 87 ALA A O 1
ATOM 688 N N . ALA A 1 88 ? 20.509 -4.125 0.409 1.00 93.75 88 ALA A N 1
ATOM 689 C CA . ALA A 1 88 ? 19.261 -3.502 0.853 1.00 93.75 88 ALA A CA 1
ATOM 690 C C . ALA A 1 88 ? 18.076 -4.484 0.842 1.00 93.75 88 ALA A C 1
ATOM 692 O O . ALA A 1 88 ? 17.270 -4.489 1.765 1.00 93.75 88 ALA A O 1
ATOM 693 N N . ASN A 1 89 ? 17.992 -5.354 -0.168 1.00 94.19 89 ASN A N 1
ATOM 694 C CA . ASN A 1 89 ? 16.929 -6.358 -0.244 1.00 94.19 89 ASN A CA 1
ATOM 695 C C . ASN A 1 89 ? 17.131 -7.531 0.724 1.00 94.19 89 ASN A C 1
ATOM 697 O O . ASN A 1 89 ? 16.162 -8.210 1.050 1.00 94.19 89 ASN A O 1
ATOM 701 N N . SER A 1 90 ? 18.364 -7.802 1.164 1.00 94.94 90 SER A N 1
ATOM 702 C CA . SER A 1 90 ? 18.647 -8.944 2.044 1.00 94.94 90 SER A CA 1
ATOM 703 C C . SER A 1 90 ? 18.083 -8.788 3.460 1.00 94.94 90 SER A C 1
ATOM 705 O O . SER A 1 90 ? 17.865 -9.793 4.129 1.00 94.94 90 SER A O 1
ATOM 707 N N . ASP A 1 91 ? 17.799 -7.552 3.881 1.00 93.62 91 ASP A N 1
ATOM 708 C CA . ASP A 1 91 ? 17.204 -7.219 5.184 1.00 93.62 91 ASP A CA 1
ATOM 709 C C . ASP A 1 91 ? 15.678 -6.986 5.104 1.00 93.62 91 ASP A C 1
ATOM 711 O O . ASP A 1 91 ? 15.029 -6.593 6.072 1.00 93.62 91 ASP A O 1
ATOM 715 N N . LEU A 1 92 ? 15.061 -7.214 3.937 1.00 94.50 92 LEU A N 1
ATOM 716 C CA . LEU A 1 92 ? 13.625 -7.012 3.758 1.00 94.50 92 LEU A CA 1
ATOM 717 C C . LEU A 1 92 ? 12.827 -8.221 4.272 1.00 94.50 92 LEU A C 1
ATOM 719 O O . LEU A 1 92 ? 12.778 -9.273 3.635 1.00 94.50 92 LEU A O 1
ATOM 723 N N . GLY A 1 93 ? 12.129 -8.044 5.394 1.00 94.31 93 GLY A N 1
ATOM 724 C CA . GLY A 1 93 ? 11.124 -8.991 5.879 1.00 94.31 93 GLY A CA 1
ATOM 725 C C . GLY A 1 93 ? 9.755 -8.757 5.235 1.00 94.31 93 GLY A C 1
ATOM 726 O O . GLY A 1 93 ? 9.186 -7.674 5.354 1.00 94.31 93 GLY A O 1
ATOM 727 N N . PHE A 1 94 ? 9.192 -9.781 4.591 1.00 93.56 94 PHE A N 1
ATOM 728 C CA . PHE A 1 94 ? 7.844 -9.743 4.015 1.00 93.56 94 PHE A CA 1
ATOM 729 C C . PHE A 1 94 ? 7.106 -11.062 4.263 1.00 93.56 94 PHE A C 1
ATOM 731 O O . PHE A 1 94 ? 7.688 -12.141 4.169 1.00 93.56 94 PHE A O 1
ATOM 738 N N . ALA A 1 95 ? 5.809 -10.971 4.550 1.00 94.12 95 ALA A N 1
ATOM 739 C CA . ALA A 1 95 ? 4.914 -12.114 4.669 1.00 94.12 95 ALA A CA 1
ATOM 740 C C . ALA A 1 95 ? 3.539 -11.760 4.093 1.00 94.12 95 ALA A C 1
ATOM 742 O O . ALA A 1 95 ? 3.093 -10.616 4.180 1.00 94.12 95 ALA A O 1
ATOM 743 N N . THR A 1 96 ? 2.849 -12.759 3.541 1.00 93.94 96 THR A N 1
ATOM 744 C CA . THR A 1 96 ? 1.446 -12.642 3.127 1.00 93.94 96 THR A CA 1
ATOM 745 C C . THR A 1 96 ? 0.572 -13.484 4.040 1.00 93.94 96 THR A C 1
ATOM 747 O O . THR A 1 96 ? 0.935 -14.594 4.424 1.00 93.94 96 THR A O 1
ATOM 750 N N . VAL A 1 97 ? -0.594 -12.951 4.399 1.00 92.75 97 VAL A N 1
ATOM 751 C CA . VAL A 1 97 ? -1.613 -13.675 5.160 1.00 92.75 97 VAL A CA 1
ATOM 752 C C . VAL A 1 97 ? -2.957 -13.423 4.497 1.00 92.75 97 VAL A C 1
ATOM 754 O O . VAL A 1 97 ? -3.350 -12.276 4.296 1.00 92.75 97 VAL A O 1
ATOM 757 N N . GLN A 1 98 ? -3.671 -14.500 4.179 1.00 93.75 98 GLN A N 1
ATOM 758 C CA . GLN A 1 98 ? -5.030 -14.439 3.661 1.00 93.75 98 GLN A CA 1
ATOM 759 C C . GLN A 1 98 ? -5.990 -15.039 4.686 1.00 93.75 98 GLN A C 1
ATOM 761 O O . GLN A 1 98 ? -5.878 -16.208 5.050 1.00 93.75 98 GLN A O 1
ATOM 766 N N . TYR A 1 99 ? -6.957 -14.239 5.135 1.00 90.50 99 TYR A N 1
ATOM 767 C CA . TYR A 1 99 ? -8.035 -14.692 6.007 1.00 90.50 99 TYR A CA 1
ATOM 768 C C . TYR A 1 99 ? -9.371 -14.612 5.269 1.00 90.50 99 TYR A C 1
ATOM 770 O O . TYR A 1 99 ? -9.802 -13.536 4.865 1.00 90.50 99 TYR A O 1
ATOM 778 N N . THR A 1 100 ? -10.034 -15.754 5.094 1.00 93.31 100 THR A N 1
ATOM 779 C CA . THR A 1 100 ? -11.295 -15.868 4.337 1.00 93.31 100 THR A CA 1
ATOM 780 C C . THR A 1 100 ? -12.535 -15.974 5.230 1.00 93.31 100 THR A C 1
ATOM 782 O O . THR A 1 100 ? -13.655 -15.945 4.728 1.00 93.31 100 THR A O 1
ATOM 785 N N . GLY A 1 101 ? -12.361 -16.061 6.555 1.00 92.88 101 GLY A N 1
ATOM 786 C CA . GLY A 1 101 ? -13.459 -16.234 7.517 1.00 92.88 101 GLY A CA 1
ATOM 787 C C . GLY A 1 101 ? -14.282 -14.971 7.798 1.00 92.88 101 GLY A C 1
ATOM 788 O O . GLY A 1 101 ? -15.336 -15.051 8.424 1.00 92.88 101 GLY A O 1
ATOM 789 N N . MET A 1 102 ? -13.829 -13.804 7.334 1.00 91.19 102 MET A N 1
ATOM 790 C CA . MET A 1 102 ? -14.524 -12.529 7.496 1.00 91.19 102 MET A CA 1
ATOM 791 C C . MET A 1 102 ? -14.448 -11.734 6.198 1.00 91.19 102 MET A C 1
ATOM 793 O O . MET A 1 102 ? -13.373 -11.537 5.639 1.00 91.19 102 MET A O 1
ATOM 797 N N . THR A 1 103 ? -15.596 -11.250 5.732 1.00 93.50 103 THR A N 1
ATOM 798 C CA . THR A 1 103 ? -15.718 -10.473 4.499 1.00 93.50 103 THR A CA 1
ATOM 799 C C . THR A 1 103 ? -16.265 -9.083 4.791 1.00 93.50 103 THR A C 1
ATOM 801 O O . THR A 1 103 ? -16.878 -8.823 5.830 1.00 93.50 103 THR A O 1
ATOM 804 N N . ARG A 1 104 ? -16.111 -8.168 3.830 1.00 93.50 104 ARG A N 1
ATOM 805 C CA . ARG A 1 104 ? -16.738 -6.842 3.903 1.00 93.50 104 ARG A CA 1
ATOM 806 C C . ARG A 1 104 ? -18.242 -6.939 4.181 1.00 93.50 104 ARG A C 1
ATOM 808 O O . ARG A 1 104 ? -18.772 -6.161 4.972 1.00 93.50 104 ARG A O 1
ATOM 815 N N . ASP A 1 105 ? -18.921 -7.902 3.565 1.00 93.44 105 ASP A N 1
ATOM 816 C CA . ASP A 1 105 ? -20.369 -8.054 3.693 1.00 93.44 105 ASP A CA 1
ATOM 817 C C . ASP A 1 105 ? -20.771 -8.650 5.045 1.00 93.44 105 ASP A C 1
ATOM 819 O O . ASP A 1 105 ? -21.798 -8.256 5.598 1.00 93.44 105 ASP A O 1
ATOM 823 N N . SER A 1 106 ? -19.953 -9.531 5.639 1.00 93.75 106 SER A N 1
ATOM 824 C CA . SER A 1 106 ? -20.190 -9.985 7.013 1.00 93.75 106 SER A CA 1
ATOM 825 C C . SER A 1 106 ? -19.987 -8.857 8.026 1.00 93.75 106 SER A C 1
ATOM 827 O O . SER A 1 106 ? -20.784 -8.735 8.952 1.00 93.75 106 SER A O 1
ATOM 829 N N . ILE A 1 107 ? -18.980 -7.998 7.830 1.00 94.56 107 ILE A N 1
ATOM 830 C CA . ILE A 1 107 ? -18.701 -6.857 8.719 1.00 94.56 107 ILE A CA 1
ATOM 831 C C . ILE A 1 107 ? -19.837 -5.825 8.659 1.00 94.56 107 ILE A C 1
ATOM 833 O O . ILE A 1 107 ? -20.327 -5.371 9.696 1.00 94.56 107 ILE A O 1
ATOM 837 N N . LYS A 1 108 ? -20.328 -5.505 7.453 1.00 92.19 108 LYS A N 1
ATOM 838 C CA . LYS A 1 108 ? -21.412 -4.527 7.253 1.00 92.19 108 LYS A CA 1
ATOM 839 C C . LYS A 1 108 ? -22.702 -4.878 8.003 1.00 92.19 108 LYS A C 1
ATOM 841 O O . LYS A 1 108 ? -23.412 -3.964 8.420 1.00 92.19 108 LYS A O 1
ATOM 846 N N . LYS A 1 109 ? -22.985 -6.164 8.256 1.00 94.56 109 LYS A N 1
ATOM 847 C CA . LYS A 1 109 ? -24.143 -6.603 9.068 1.00 94.56 109 LYS A CA 1
ATOM 848 C C . LYS A 1 109 ? -24.116 -6.046 10.495 1.00 94.56 109 LYS A C 1
ATOM 850 O O . LYS A 1 109 ? -25.168 -5.874 11.104 1.00 94.56 109 LYS A O 1
ATOM 855 N N . PHE A 1 110 ? -22.934 -5.717 11.013 1.00 93.19 110 PHE A N 1
ATOM 856 C CA . PHE A 1 110 ? -22.752 -5.125 12.337 1.00 93.19 110 PHE A CA 1
ATOM 857 C C . PHE A 1 110 ? -22.713 -3.592 12.324 1.00 93.19 110 PHE A C 1
ATOM 859 O O . PHE A 1 110 ? -22.532 -2.997 13.383 1.00 93.19 110 PHE A O 1
ATOM 866 N N . LYS A 1 111 ? -22.924 -2.953 11.161 1.00 94.69 111 LYS A N 1
ATOM 867 C CA . LYS A 1 111 ? -22.844 -1.492 10.968 1.00 94.69 111 LYS A CA 1
ATOM 868 C C . LYS A 1 111 ? -21.472 -0.907 11.339 1.00 94.69 111 LYS A C 1
ATOM 870 O O . LYS A 1 111 ? -21.383 0.202 11.855 1.00 94.69 111 LYS A O 1
ATOM 875 N N . VAL A 1 112 ? -20.413 -1.666 11.065 1.00 95.81 112 VAL A N 1
ATOM 876 C CA . VAL A 1 112 ? -19.009 -1.291 11.283 1.00 95.81 112 VAL A CA 1
ATOM 877 C C . VAL A 1 112 ? -18.321 -1.141 9.922 1.00 95.81 112 VAL A C 1
ATOM 879 O O . VAL A 1 112 ? -18.633 -1.876 8.982 1.00 95.81 112 VAL A O 1
ATOM 882 N N . SER A 1 113 ? -17.400 -0.185 9.795 1.00 95.75 113 SER A N 1
ATOM 883 C CA . SER A 1 113 ? -16.536 -0.047 8.618 1.00 95.75 113 SER A CA 1
ATOM 884 C C . SER A 1 113 ? -15.484 -1.157 8.605 1.00 95.75 113 SER A C 1
ATOM 886 O O . SER A 1 113 ? -14.778 -1.356 9.592 1.00 95.75 113 SER A O 1
ATOM 888 N N . ALA A 1 114 ? -15.357 -1.867 7.480 1.00 96.06 114 ALA A N 1
ATOM 889 C CA . ALA A 1 114 ? -14.330 -2.898 7.316 1.00 96.06 114 ALA A CA 1
ATOM 890 C C . ALA A 1 114 ? -12.915 -2.321 7.444 1.00 96.06 114 ALA A C 1
ATOM 892 O O . ALA A 1 114 ? -12.057 -2.940 8.061 1.00 96.06 114 ALA A O 1
ATOM 893 N N . ASP A 1 115 ? -12.714 -1.115 6.924 1.00 95.94 115 ASP A N 1
ATOM 894 C CA . ASP A 1 115 ? -11.451 -0.391 7.002 1.00 95.94 115 ASP A CA 1
ATOM 895 C C . ASP A 1 115 ? -11.101 -0.018 8.453 1.00 95.94 115 ASP A C 1
ATOM 897 O O . ASP A 1 115 ? -10.050 -0.397 8.965 1.00 95.94 115 ASP A O 1
ATOM 901 N N . SER A 1 116 ? -12.055 0.561 9.191 1.00 97.62 116 SER A N 1
ATOM 902 C CA . SER A 1 116 ? -11.863 0.852 10.620 1.00 97.62 116 SER A CA 1
ATOM 903 C C . SER A 1 116 ? -11.583 -0.403 11.451 1.00 97.62 116 SER A C 1
ATOM 905 O O . SER A 1 116 ? -10.760 -0.369 12.366 1.00 97.62 116 SER A O 1
ATOM 907 N N . LEU A 1 117 ? -12.249 -1.521 11.139 1.00 96.94 117 LEU A N 1
ATOM 908 C CA . LEU A 1 117 ? -12.009 -2.787 11.826 1.00 96.94 117 LEU A CA 1
ATOM 909 C C . LEU A 1 117 ? -10.585 -3.301 11.571 1.00 96.94 117 LEU A C 1
ATOM 911 O O . LEU A 1 117 ? -9.939 -3.762 12.510 1.00 96.94 117 LEU A O 1
ATOM 915 N N . MET A 1 118 ? -10.088 -3.193 10.335 1.00 96.38 118 MET A N 1
ATOM 916 C CA . MET A 1 118 ? -8.706 -3.548 10.003 1.00 96.38 118 MET A CA 1
ATOM 917 C C . MET A 1 118 ? -7.706 -2.645 10.721 1.00 96.38 118 MET A C 1
ATOM 919 O O . MET A 1 118 ? -6.741 -3.146 11.294 1.00 96.38 118 MET A O 1
ATOM 923 N N . GLN A 1 119 ? -7.963 -1.339 10.781 1.00 97.94 119 GLN A N 1
ATOM 924 C CA . GLN A 1 119 ? -7.110 -0.409 11.519 1.00 97.94 119 GLN A CA 1
ATOM 925 C C . GLN A 1 119 ? -7.078 -0.704 13.014 1.00 97.94 119 GLN A C 1
ATOM 927 O O . GLN A 1 119 ? -6.004 -0.738 13.612 1.00 97.94 119 GLN A O 1
ATOM 932 N N . LEU A 1 120 ? -8.227 -1.006 13.626 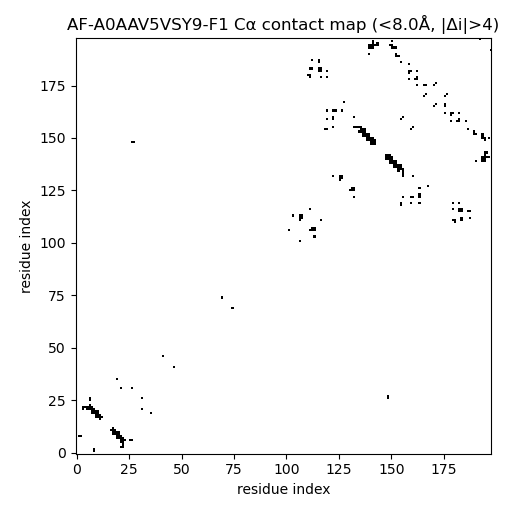1.00 98.25 120 LEU A N 1
ATOM 933 C CA . LEU A 1 120 ? -8.268 -1.454 15.016 1.00 98.25 120 LEU A CA 1
ATOM 934 C C . LEU A 1 120 ? -7.487 -2.764 15.206 1.00 98.25 120 LEU A C 1
ATOM 936 O O . LEU A 1 120 ? -6.731 -2.880 16.168 1.00 98.25 120 LEU A O 1
ATOM 940 N N . ALA A 1 121 ? -7.613 -3.726 14.287 1.00 96.62 121 ALA A N 1
ATOM 941 C CA . ALA A 1 121 ? -6.854 -4.973 14.341 1.00 96.62 121 ALA A CA 1
ATOM 942 C C . ALA A 1 121 ? -5.335 -4.735 14.259 1.00 96.62 121 ALA A C 1
ATOM 944 O O . ALA A 1 121 ? -4.588 -5.393 14.985 1.00 96.62 121 ALA A O 1
ATOM 945 N N . LEU A 1 122 ? -4.874 -3.771 13.451 1.00 97.38 122 LEU A N 1
ATOM 946 C CA . LEU A 1 122 ? -3.467 -3.354 13.407 1.00 97.38 122 LEU A CA 1
ATOM 947 C C . LEU A 1 122 ? -3.012 -2.764 14.750 1.00 97.38 122 LEU A C 1
ATOM 949 O O . LEU A 1 122 ? -1.981 -3.189 15.272 1.00 97.38 122 LEU A O 1
ATOM 953 N N . GLN A 1 123 ? -3.803 -1.867 15.356 1.00 98.44 123 GLN A N 1
ATOM 954 C CA . GLN A 1 123 ? -3.492 -1.295 16.677 1.00 98.44 123 GLN A CA 1
ATOM 955 C C . GLN A 1 123 ? -3.417 -2.375 17.764 1.00 98.44 123 GLN A C 1
ATOM 957 O O . GLN A 1 123 ? -2.468 -2.416 18.548 1.00 98.44 123 GLN A O 1
ATOM 962 N N . MET A 1 124 ? -4.387 -3.293 17.782 1.00 98.19 124 MET A N 1
ATOM 963 C CA . MET A 1 124 ? -4.419 -4.408 18.727 1.00 98.19 124 MET A CA 1
ATOM 964 C C . MET A 1 124 ? -3.234 -5.353 18.536 1.00 98.19 124 MET A C 1
ATOM 966 O O . MET A 1 124 ? -2.624 -5.773 19.519 1.00 98.19 124 MET A O 1
ATOM 970 N N . SER A 1 125 ? -2.890 -5.670 17.286 1.00 97.31 125 SER A N 1
ATOM 971 C CA . SER A 1 125 ? -1.764 -6.550 16.963 1.00 97.31 125 SER A CA 1
ATOM 972 C C . SER A 1 125 ? -0.447 -5.928 17.414 1.00 97.31 125 SER A C 1
ATOM 974 O O . SER A 1 125 ? 0.309 -6.573 18.141 1.00 97.31 125 SER A O 1
ATOM 976 N N . PHE A 1 126 ? -0.212 -4.654 17.086 1.00 98.19 126 PHE A N 1
ATOM 977 C CA . PHE A 1 126 ? 0.984 -3.929 17.511 1.00 98.19 126 PHE A CA 1
ATOM 978 C C . PHE A 1 126 ? 1.092 -3.874 19.041 1.00 98.19 126 PHE A C 1
ATOM 980 O O . PHE A 1 126 ? 2.108 -4.268 19.614 1.00 98.19 126 PHE A O 1
ATOM 987 N N . HIS A 1 127 ? 0.015 -3.487 19.727 1.00 98.06 127 HIS A N 1
ATOM 988 C CA . HIS A 1 127 ? -0.003 -3.442 21.187 1.00 98.06 127 HIS A CA 1
ATOM 989 C C . HIS A 1 127 ? 0.187 -4.830 21.824 1.00 98.06 127 HIS A C 1
ATOM 991 O O . HIS A 1 127 ? 0.810 -4.961 22.879 1.00 98.06 127 HIS A O 1
ATOM 997 N N . SER A 1 128 ? -0.311 -5.900 21.197 1.00 97.81 128 SER A N 1
ATOM 998 C CA . SER A 1 128 ? -0.134 -7.262 21.711 1.00 97.81 128 SER A CA 1
ATOM 999 C C . SER A 1 128 ? 1.335 -7.700 21.729 1.00 97.81 128 SER A C 1
ATOM 1001 O O . SER A 1 128 ? 1.736 -8.380 22.678 1.00 97.81 128 SER A O 1
ATOM 1003 N N . LEU A 1 129 ? 2.122 -7.254 20.743 1.00 97.62 129 LEU A N 1
ATOM 1004 C CA . LEU A 1 129 ? 3.540 -7.570 20.582 1.00 97.62 129 LEU A CA 1
ATOM 1005 C C . LEU A 1 129 ? 4.431 -6.654 21.426 1.00 97.62 129 LEU A C 1
ATOM 1007 O O . LEU A 1 129 ? 5.295 -7.140 22.150 1.00 97.62 129 LEU A O 1
ATOM 1011 N N . TYR A 1 130 ? 4.190 -5.343 21.365 1.00 97.88 130 TYR A N 1
ATOM 1012 C CA . TYR A 1 130 ? 5.114 -4.335 21.897 1.00 97.88 130 TYR A CA 1
ATOM 1013 C C . TYR A 1 130 ? 4.634 -3.657 23.182 1.00 97.88 130 TYR A C 1
ATOM 1015 O O . TYR A 1 130 ? 5.417 -2.985 23.837 1.00 97.88 130 TYR A O 1
ATOM 1023 N N . LYS A 1 131 ? 3.361 -3.827 23.569 1.00 97.06 131 LYS A N 1
ATOM 1024 C CA . LYS A 1 131 ? 2.730 -3.158 24.731 1.00 97.06 131 LYS A CA 1
ATOM 1025 C C . LYS A 1 131 ? 2.719 -1.629 24.658 1.00 97.06 131 LYS A C 1
ATOM 1027 O O . LYS A 1 131 ? 2.438 -0.963 25.650 1.00 97.06 131 LYS A O 1
ATOM 1032 N N . GLU A 1 132 ? 2.912 -1.083 23.465 1.00 97.00 132 GLU A N 1
ATOM 1033 C CA . GLU A 1 132 ? 2.947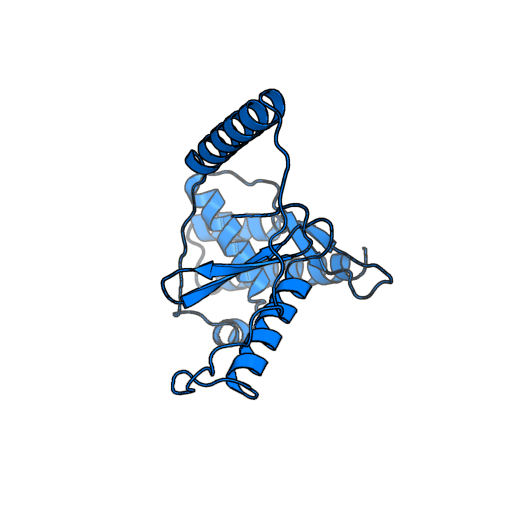 0.351 23.190 1.00 97.00 132 GLU A CA 1
ATOM 1034 C C . GLU A 1 132 ? 1.873 0.751 22.173 1.00 97.00 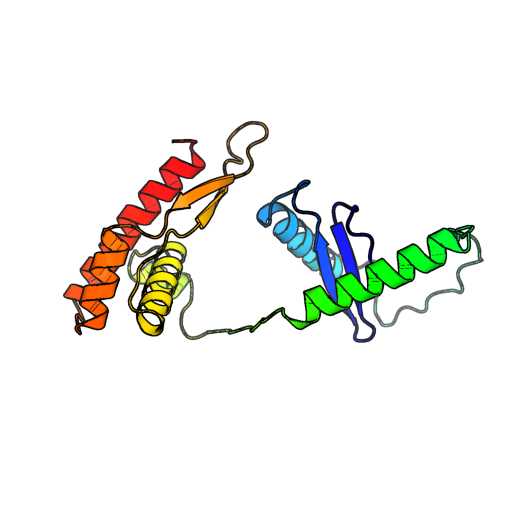132 GLU A C 1
ATOM 1036 O O . GLU A 1 132 ? 1.218 -0.098 21.563 1.00 97.00 132 GLU A O 1
ATOM 1041 N N . PHE A 1 133 ? 1.687 2.062 22.016 1.00 97.50 133 PHE A N 1
ATOM 1042 C CA . PHE A 1 133 ? 0.903 2.673 20.947 1.00 97.50 133 PHE A CA 1
ATOM 1043 C C . PHE A 1 133 ? 1.799 3.659 20.212 1.00 97.50 133 PHE A C 1
ATOM 1045 O O . PHE A 1 133 ? 2.496 4.447 20.851 1.00 97.50 133 PHE A O 1
ATOM 1052 N N . VAL A 1 134 ? 1.754 3.638 18.884 1.00 98.00 134 VAL A N 1
ATOM 1053 C CA . VAL A 1 134 ? 2.620 4.466 18.042 1.00 98.00 134 VAL A CA 1
ATOM 1054 C C . VAL A 1 134 ? 1.801 5.259 17.027 1.00 98.00 134 VAL A C 1
ATOM 1056 O O . VAL A 1 134 ? 0.720 4.815 16.624 1.00 98.00 134 VAL A O 1
ATOM 1059 N N . PRO A 1 135 ? 2.293 6.431 16.584 1.00 97.94 135 PRO A N 1
ATOM 1060 C CA . PRO A 1 135 ? 1.695 7.139 15.463 1.00 97.94 135 PRO A CA 1
ATOM 1061 C C . PRO A 1 135 ? 1.547 6.207 14.258 1.00 97.94 135 PRO A C 1
ATOM 1063 O O . PRO A 1 135 ? 2.515 5.595 13.815 1.00 97.94 135 PRO A O 1
ATOM 1066 N N . THR A 1 136 ? 0.326 6.095 13.741 1.00 98.12 136 THR A N 1
ATOM 1067 C CA . THR A 1 136 ? 0.004 5.253 12.584 1.00 98.12 136 THR A CA 1
ATOM 1068 C C . THR A 1 136 ? -0.413 6.150 11.429 1.00 98.12 136 THR A C 1
ATOM 1070 O O . THR A 1 136 ? -1.262 7.023 11.615 1.00 98.12 136 THR A O 1
ATOM 1073 N N . TYR A 1 137 ? 0.215 5.953 10.270 1.00 97.81 137 TYR A N 1
ATOM 1074 C CA . TYR A 1 137 ? -0.126 6.626 9.021 1.00 97.81 137 TYR A CA 1
ATOM 1075 C C . TYR A 1 137 ? -1.066 5.740 8.208 1.00 97.81 137 TYR A C 1
ATOM 1077 O O . TYR A 1 137 ? -0.761 4.576 7.951 1.00 97.81 137 TYR A O 1
ATOM 1085 N N . GLU A 1 138 ? -2.160 6.321 7.740 1.00 97.62 138 GLU A N 1
ATOM 1086 C CA . GLU A 1 138 ? -3.024 5.741 6.727 1.00 97.62 138 GLU A CA 1
ATOM 1087 C C . GLU A 1 138 ? -3.258 6.768 5.626 1.00 97.62 138 GLU A C 1
ATOM 1089 O O . GLU A 1 138 ? -3.549 7.937 5.883 1.00 97.62 138 GLU A O 1
ATOM 1094 N N . SER A 1 139 ? -3.112 6.328 4.382 1.00 96.38 139 SER A N 1
ATOM 1095 C CA . SER A 1 139 ? -3.321 7.188 3.227 1.00 96.38 139 SER A CA 1
ATOM 1096 C C . SER A 1 139 ? -4.816 7.391 2.979 1.00 96.38 139 SER A C 1
ATOM 1098 O O . SER A 1 139 ? -5.553 6.424 2.791 1.00 96.38 139 SER A O 1
ATOM 1100 N N . CYS A 1 140 ? -5.262 8.644 2.931 1.00 96.50 140 CYS A N 1
ATOM 1101 C CA . CYS A 1 140 ? -6.631 9.011 2.587 1.00 96.50 140 CYS A CA 1
ATOM 1102 C C . CYS A 1 140 ? -6.641 9.831 1.295 1.00 96.50 140 CYS A C 1
ATOM 1104 O O . CYS A 1 140 ? -6.013 10.883 1.226 1.00 96.50 140 CYS A O 1
ATOM 1106 N N . SER A 1 141 ? -7.333 9.365 0.254 1.00 95.50 141 SER A N 1
ATOM 1107 C CA . SER A 1 141 ? -7.335 10.061 -1.037 1.00 95.50 141 SER A CA 1
ATOM 1108 C C . SER A 1 141 ? -8.042 11.416 -0.963 1.00 95.50 141 SER A C 1
ATOM 1110 O O . SER A 1 141 ? -9.155 11.519 -0.449 1.00 95.50 141 SER A O 1
ATOM 1112 N N . THR A 1 142 ? -7.426 12.433 -1.569 1.00 96.31 142 THR A N 1
ATOM 1113 C CA . THR A 1 142 ? -8.001 13.774 -1.761 1.00 96.31 142 THR A CA 1
ATOM 1114 C C . THR A 1 142 ? -8.361 14.039 -3.226 1.00 96.31 142 THR A C 1
ATOM 1116 O O . THR A 1 142 ? -8.473 15.186 -3.649 1.00 96.31 142 THR A O 1
ATOM 1119 N N . ALA A 1 143 ? -8.581 12.985 -4.024 1.00 93.69 143 ALA A N 1
ATOM 1120 C CA . ALA A 1 143 ? -8.853 13.072 -5.466 1.00 93.69 143 ALA A CA 1
ATOM 1121 C C . ALA A 1 143 ? -10.118 13.875 -5.844 1.00 93.69 143 ALA A C 1
ATOM 1123 O O . ALA A 1 143 ? -10.324 14.182 -7.016 1.00 93.69 143 ALA A O 1
ATOM 1124 N N . ALA A 1 144 ? -10.953 14.245 -4.867 1.00 94.00 144 ALA A N 1
ATOM 1125 C CA . ALA A 1 144 ? -12.052 15.192 -5.055 1.00 94.00 144 ALA A CA 1
ATOM 1126 C C . ALA A 1 144 ? -11.572 16.620 -5.397 1.00 94.00 144 ALA A C 1
ATOM 1128 O O . ALA A 1 144 ? -12.348 17.417 -5.924 1.00 94.00 144 ALA A O 1
ATOM 1129 N N . PHE A 1 145 ? -10.307 16.949 -5.118 1.00 96.75 145 PHE A N 1
ATOM 1130 C CA . PHE A 1 145 ? -9.698 18.242 -5.421 1.00 96.75 145 PHE A CA 1
ATOM 1131 C C . PHE A 1 145 ? -8.804 18.174 -6.664 1.00 96.75 145 PHE A C 1
ATOM 1133 O O . PHE A 1 145 ? -8.211 17.141 -6.985 1.00 96.75 145 PHE A O 1
ATOM 1140 N N . LEU A 1 146 ? -8.653 19.308 -7.355 1.00 96.38 146 LEU A N 1
ATOM 1141 C CA . LEU A 1 146 ? -7.739 19.430 -8.491 1.00 96.38 146 LEU A CA 1
ATOM 1142 C C . LEU A 1 146 ? -6.308 19.075 -8.059 1.00 96.38 146 LEU A C 1
ATOM 1144 O O . LEU A 1 146 ? -5.749 19.734 -7.187 1.00 96.38 146 LEU A O 1
ATOM 1148 N N . LYS A 1 147 ? -5.711 18.067 -8.714 1.00 94.06 147 LYS A N 1
ATOM 1149 C CA . LYS A 1 147 ? -4.379 17.517 -8.387 1.00 94.06 147 LYS A CA 1
ATOM 1150 C C . LYS A 1 147 ? -4.280 16.929 -6.969 1.00 94.06 147 LYS A C 1
ATOM 1152 O O . LYS A 1 147 ? -3.183 16.843 -6.421 1.00 94.06 147 LYS A O 1
ATOM 1157 N N . GLY A 1 148 ? -5.408 16.524 -6.386 1.00 95.06 148 GLY A N 1
ATOM 1158 C CA . GLY A 1 148 ? -5.435 15.814 -5.115 1.00 95.06 148 GLY A CA 1
ATOM 1159 C C . GLY A 1 148 ? -4.596 14.536 -5.161 1.00 95.06 148 GLY A C 1
ATOM 1160 O O . GLY A 1 148 ? -4.640 13.788 -6.138 1.00 95.06 148 GLY A O 1
ATOM 1161 N N . ARG A 1 149 ? -3.826 14.316 -4.097 1.00 94.81 149 ARG A N 1
ATOM 1162 C CA . ARG A 1 149 ? -3.035 13.108 -3.839 1.00 94.81 149 ARG A CA 1
ATOM 1163 C C . ARG A 1 149 ? -3.643 12.415 -2.623 1.00 94.81 149 ARG A C 1
ATOM 1165 O O . ARG A 1 149 ? -4.724 11.826 -2.704 1.00 94.81 149 ARG A O 1
ATOM 1172 N N . THR A 1 150 ? -2.995 12.568 -1.474 1.00 96.31 150 THR A N 1
ATOM 1173 C CA . THR A 1 150 ? -3.367 11.904 -0.229 1.00 96.31 150 THR A CA 1
ATOM 1174 C C . THR A 1 150 ? -3.196 12.845 0.957 1.00 96.31 150 THR A C 1
ATOM 1176 O O . THR A 1 150 ? -2.226 13.599 0.992 1.00 96.31 150 THR A O 1
ATOM 1179 N N . GLU A 1 151 ? -4.073 12.740 1.946 1.00 96.50 151 GLU A N 1
ATOM 1180 C CA . GLU A 1 151 ? -3.871 13.224 3.314 1.00 96.50 151 GLU A CA 1
ATOM 1181 C C . GLU A 1 151 ? -3.520 12.039 4.238 1.00 96.50 151 GLU A C 1
ATOM 1183 O O . GLU A 1 151 ? -3.787 10.878 3.921 1.00 96.50 151 GLU A O 1
ATOM 1188 N N . CYS A 1 152 ? -2.895 12.328 5.376 1.00 95.62 152 CYS A N 1
ATOM 1189 C CA . CYS A 1 152 ? -2.603 11.411 6.464 1.00 95.62 152 CYS A CA 1
ATOM 1190 C C . CYS A 1 152 ? -3.798 11.295 7.418 1.00 95.62 152 CYS A C 1
ATOM 1192 O O . CYS A 1 152 ? -4.061 12.183 8.232 1.00 95.62 152 CYS A O 1
ATOM 1194 N N . MET A 1 153 ? -4.471 10.148 7.389 1.00 95.75 153 MET A N 1
ATOM 1195 C CA . MET A 1 153 ? -5.417 9.767 8.428 1.00 95.75 153 MET A CA 1
ATOM 1196 C C . MET A 1 153 ? -4.661 9.044 9.552 1.00 95.75 153 MET A C 1
ATOM 1198 O O . MET A 1 153 ? -3.887 8.117 9.320 1.00 95.75 153 MET A O 1
ATOM 1202 N N . ARG A 1 154 ? -4.841 9.510 10.792 1.00 97.38 154 ARG A N 1
ATOM 1203 C CA . ARG A 1 154 ? -4.128 8.997 11.971 1.00 97.38 154 ARG A CA 1
ATOM 1204 C C . ARG A 1 154 ? -4.986 7.975 12.717 1.00 97.38 154 ARG A C 1
ATOM 1206 O O . ARG A 1 154 ? -5.697 8.326 13.656 1.00 97.38 154 ARG A O 1
ATOM 1213 N N . SER A 1 155 ? -4.886 6.704 12.337 1.00 97.31 155 SER A N 1
ATOM 1214 C CA . SER A 1 155 ? -5.747 5.615 12.844 1.00 97.31 155 SER A CA 1
ATOM 1215 C C . SER A 1 155 ? -5.486 5.248 14.322 1.00 97.31 155 SER A C 1
ATOM 1217 O O . SER A 1 155 ? -6.322 4.629 14.991 1.00 97.31 155 SER A O 1
ATOM 1219 N N . ALA A 1 156 ? -4.344 5.671 14.875 1.00 98.19 156 ALA A N 1
ATOM 1220 C CA . ALA A 1 156 ? -4.038 5.597 16.303 1.00 98.19 156 ALA A CA 1
ATOM 1221 C C . ALA A 1 156 ? -4.761 6.727 17.065 1.00 98.19 156 ALA A C 1
ATOM 1223 O O . ALA A 1 156 ? -4.223 7.815 17.267 1.00 98.19 156 ALA A O 1
ATOM 1224 N N . THR A 1 157 ? -6.000 6.466 17.480 1.00 98.50 157 THR A N 1
ATOM 1225 C CA . THR A 1 157 ? -6.881 7.412 18.174 1.00 98.50 157 THR A CA 1
ATOM 1226 C C . THR A 1 157 ? -7.081 7.010 19.635 1.00 98.50 157 THR A C 1
ATOM 1228 O O . THR A 1 157 ? -6.797 5.883 20.047 1.00 98.50 157 THR A O 1
ATOM 1231 N N . SER A 1 158 ? -7.645 7.911 20.440 1.00 98.50 158 SER A N 1
ATOM 1232 C CA . SER A 1 158 ? -8.081 7.571 21.800 1.00 98.50 158 SER A CA 1
ATOM 1233 C C . SER A 1 158 ? -9.126 6.447 21.814 1.00 98.50 158 SER A C 1
ATOM 1235 O O . SER A 1 158 ? -9.097 5.605 22.710 1.00 98.50 158 SER A O 1
ATOM 1237 N N . ALA A 1 159 ? -10.002 6.383 20.804 1.00 98.50 159 ALA A N 1
ATOM 1238 C CA . ALA A 1 159 ? -10.996 5.321 20.667 1.00 98.50 159 ALA A CA 1
ATOM 1239 C C . ALA A 1 159 ? -10.347 3.958 20.382 1.00 98.50 159 ALA A C 1
ATOM 1241 O O . ALA A 1 159 ? -10.670 2.982 21.061 1.00 98.50 159 ALA A O 1
ATOM 1242 N N . THR A 1 160 ? -9.393 3.887 19.443 1.00 98.56 160 THR A N 1
ATOM 1243 C CA . THR A 1 160 ? -8.699 2.624 19.140 1.00 98.56 160 THR A CA 1
ATOM 1244 C C . THR A 1 160 ? -7.822 2.165 20.299 1.00 98.56 160 THR A C 1
ATOM 1246 O O . THR A 1 160 ? -7.779 0.967 20.589 1.00 98.56 160 THR A O 1
ATOM 1249 N N . ARG A 1 161 ? -7.208 3.096 21.041 1.00 98.50 161 ARG A N 1
ATOM 1250 C CA . ARG A 1 161 ? -6.504 2.794 22.295 1.00 98.50 161 ARG A CA 1
ATOM 1251 C C . ARG A 1 161 ? -7.434 2.205 23.356 1.00 98.50 161 ARG A C 1
ATOM 1253 O O . ARG A 1 161 ? -7.149 1.128 23.873 1.00 98.50 161 ARG A O 1
ATOM 1260 N N . ALA A 1 162 ? -8.553 2.870 23.647 1.00 98.50 162 ALA A N 1
ATOM 1261 C CA . ALA A 1 162 ? -9.514 2.405 24.646 1.00 98.50 162 ALA A CA 1
ATOM 1262 C C . ALA A 1 162 ? -10.073 1.016 24.298 1.00 98.50 162 ALA A C 1
ATOM 1264 O O . ALA A 1 162 ? -10.125 0.136 25.158 1.00 98.50 162 ALA A O 1
ATOM 1265 N N . ALA A 1 163 ? -10.428 0.791 23.028 1.00 98.62 163 ALA A N 1
ATOM 1266 C CA . ALA A 1 163 ? -10.885 -0.510 22.551 1.00 98.62 163 ALA A CA 1
ATOM 1267 C C . ALA A 1 163 ? -9.802 -1.588 22.694 1.00 98.62 163 ALA A C 1
ATOM 1269 O O . ALA A 1 163 ? -10.082 -2.672 23.202 1.00 98.62 163 ALA A O 1
ATOM 1270 N N . THR A 1 164 ? -8.562 -1.279 22.306 1.00 98.56 164 THR A N 1
ATOM 1271 C CA . THR A 1 164 ? -7.428 -2.207 22.408 1.00 98.56 164 THR A CA 1
ATOM 1272 C C . THR A 1 164 ? -7.172 -2.624 23.852 1.00 98.56 164 THR A C 1
ATOM 1274 O O . THR A 1 164 ? -7.120 -3.818 24.146 1.00 98.56 164 THR A O 1
ATOM 1277 N N . GLU A 1 165 ? -7.059 -1.660 24.768 1.00 98.19 165 GLU A N 1
ATOM 1278 C CA . GLU A 1 165 ? -6.792 -1.932 26.182 1.00 98.19 165 GLU A CA 1
ATOM 1279 C C . GLU A 1 165 ? -7.941 -2.711 26.839 1.00 98.19 165 GLU A C 1
ATOM 1281 O O . GLU A 1 165 ? -7.700 -3.654 27.595 1.00 98.19 165 GLU A O 1
ATOM 1286 N N . ALA A 1 166 ? -9.195 -2.354 26.546 1.00 98.25 166 ALA A N 1
ATOM 1287 C CA . ALA A 1 166 ? -10.359 -3.030 27.113 1.00 98.25 166 ALA A CA 1
ATOM 1288 C C . ALA A 1 166 ? -10.504 -4.468 26.594 1.00 98.25 166 ALA A C 1
ATOM 1290 O O . ALA A 1 166 ? -10.709 -5.389 27.387 1.00 98.25 166 ALA A O 1
ATOM 1291 N N . ILE A 1 167 ? -10.351 -4.689 25.284 1.00 97.81 167 ILE A N 1
ATOM 1292 C CA . ILE A 1 167 ? -10.428 -6.032 24.691 1.00 97.81 167 ILE A CA 1
ATOM 1293 C C . ILE A 1 167 ? -9.267 -6.902 25.191 1.00 97.81 167 ILE A C 1
ATOM 1295 O O . ILE A 1 167 ? -9.490 -8.056 25.556 1.00 97.81 167 ILE A O 1
ATOM 1299 N N . ALA A 1 168 ? -8.054 -6.348 25.310 1.00 95.69 168 ALA A N 1
ATOM 1300 C CA . ALA A 1 168 ? -6.907 -7.055 25.884 1.00 95.69 168 ALA A CA 1
ATOM 1301 C C . ALA A 1 168 ? -7.132 -7.467 27.353 1.00 95.69 168 ALA A C 1
ATOM 1303 O O . ALA A 1 168 ? -6.653 -8.518 27.775 1.00 95.69 168 ALA A O 1
ATOM 1304 N N . LYS A 1 169 ? -7.901 -6.681 28.122 1.00 96.38 169 LYS A N 1
ATOM 1305 C CA . LYS A 1 169 ? -8.319 -6.997 29.502 1.00 96.38 169 LYS A CA 1
ATOM 1306 C C . LYS A 1 169 ? -9.544 -7.919 29.586 1.00 96.38 169 LYS A C 1
ATOM 1308 O O . LYS A 1 169 ? -10.006 -8.215 30.684 1.00 96.38 169 LYS A O 1
ATOM 1313 N N . GLY A 1 170 ? -10.060 -8.395 28.452 1.00 96.38 170 GLY A N 1
ATOM 1314 C CA . GLY A 1 170 ? -11.139 -9.380 28.402 1.00 96.38 170 GLY A CA 1
ATOM 1315 C C . GLY A 1 170 ? -12.539 -8.814 28.168 1.00 96.38 170 GLY A C 1
ATOM 1316 O O . GLY A 1 170 ? -13.500 -9.565 28.341 1.00 96.38 170 GLY A O 1
ATOM 1317 N N . ALA A 1 171 ? -12.684 -7.550 27.747 1.00 96.88 171 ALA A N 1
ATOM 1318 C CA . ALA A 1 171 ? -13.973 -7.032 27.285 1.00 96.88 171 ALA A CA 1
ATOM 1319 C C . ALA A 1 171 ? -14.498 -7.880 26.114 1.00 96.88 171 ALA A C 1
ATOM 1321 O O . ALA A 1 171 ? -13.784 -8.149 25.144 1.00 96.88 171 ALA A O 1
ATOM 1322 N N . LYS A 1 172 ? -15.755 -8.322 26.208 1.00 95.31 172 LYS A N 1
ATOM 1323 C CA . LYS A 1 172 ? -16.411 -9.234 25.254 1.00 95.31 172 LYS A CA 1
ATOM 1324 C C . LYS A 1 172 ? -17.875 -8.840 25.066 1.00 95.31 172 LYS A C 1
ATOM 1326 O O . LYS A 1 172 ? -18.394 -7.981 25.771 1.00 95.31 172 LYS A O 1
ATOM 1331 N N . GLY A 1 173 ? -18.553 -9.476 24.110 1.00 95.06 173 GLY A N 1
ATOM 1332 C CA . GLY 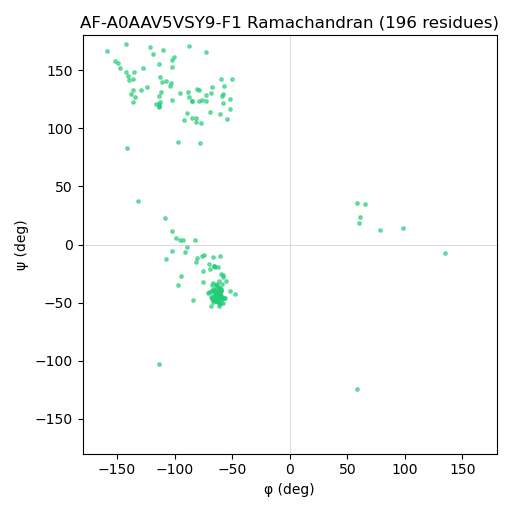A 1 173 ? -19.994 -9.308 23.914 1.00 95.06 173 GLY A CA 1
ATOM 1333 C C . GLY A 1 173 ? -20.389 -7.853 23.647 1.00 95.06 173 GLY A C 1
ATOM 1334 O O . GLY A 1 173 ? -19.884 -7.236 22.708 1.00 95.06 173 GLY A O 1
ATOM 1335 N N . ALA A 1 174 ? -21.305 -7.321 24.459 1.00 95.25 174 ALA A N 1
ATOM 1336 C CA . ALA A 1 174 ? -21.836 -5.968 24.302 1.00 95.25 174 ALA A CA 1
ATOM 1337 C C . ALA A 1 174 ? -20.766 -4.877 24.486 1.00 95.25 174 ALA A C 1
ATOM 1339 O O . ALA A 1 174 ? -20.739 -3.933 23.696 1.00 95.25 174 ALA A O 1
ATOM 1340 N N . ASP A 1 175 ? -19.852 -5.045 25.445 1.00 94.75 175 ASP A N 1
ATOM 1341 C CA . ASP A 1 175 ? -18.822 -4.045 25.755 1.00 94.75 175 ASP A CA 1
ATOM 1342 C C . ASP A 1 175 ? -17.838 -3.892 24.593 1.00 94.75 175 ASP A C 1
ATOM 1344 O O . ASP A 1 175 ? -17.618 -2.793 24.081 1.00 94.75 175 ASP A O 1
ATOM 1348 N N . ALA A 1 176 ? -17.312 -5.017 24.096 1.00 96.81 176 ALA A N 1
ATOM 1349 C CA . ALA A 1 176 ? -16.434 -5.023 22.928 1.00 96.81 176 ALA A CA 1
ATOM 1350 C C . ALA A 1 176 ? -17.146 -4.464 21.688 1.00 96.81 176 ALA A C 1
ATOM 1352 O O . ALA A 1 176 ? -16.566 -3.690 20.928 1.00 96.81 176 ALA A O 1
ATOM 1353 N N . LYS A 1 177 ? -18.425 -4.810 21.495 1.00 96.56 177 LYS A N 1
ATOM 1354 C CA . LYS A 1 177 ? -19.217 -4.313 20.366 1.00 96.56 177 LYS A CA 1
ATOM 1355 C C . LYS A 1 177 ? -19.379 -2.792 20.404 1.00 96.56 177 LYS A C 1
ATOM 1357 O O . LYS A 1 177 ? -19.258 -2.158 19.358 1.00 96.56 177 LYS A O 1
ATOM 1362 N N . ALA A 1 178 ? -19.633 -2.210 21.577 1.00 97.69 178 ALA A N 1
ATOM 1363 C CA . ALA A 1 178 ? -19.755 -0.763 21.738 1.00 97.69 178 ALA A CA 1
ATOM 1364 C C . ALA A 1 178 ? -18.432 -0.043 21.424 1.00 97.69 178 ALA A C 1
ATOM 1366 O O . ALA A 1 178 ? -18.426 0.931 20.672 1.00 97.69 178 ALA A O 1
ATOM 1367 N N . LEU A 1 179 ? -17.309 -0.574 21.915 1.00 98.50 179 LEU A N 1
ATOM 1368 C CA . LEU A 1 179 ? -15.970 -0.038 21.655 1.00 98.50 179 LEU A CA 1
ATOM 1369 C C . LEU A 1 179 ? -15.597 -0.092 20.165 1.00 98.50 179 LEU A C 1
ATOM 1371 O O . LEU A 1 179 ? -15.108 0.891 19.608 1.00 98.50 179 LEU A O 1
ATOM 1375 N N . ILE A 1 180 ? -15.877 -1.213 19.494 1.00 98.25 180 ILE A N 1
ATOM 1376 C CA . ILE A 1 180 ? -15.641 -1.371 18.050 1.00 98.25 180 ILE A CA 1
ATOM 1377 C C . ILE A 1 180 ? -16.518 -0.398 17.249 1.00 98.25 180 ILE A C 1
ATOM 1379 O O . ILE A 1 180 ? -16.041 0.239 16.309 1.00 98.25 180 ILE A O 1
ATOM 1383 N N . ALA A 1 181 ? -17.789 -0.237 17.627 1.00 98.12 181 ALA A N 1
ATOM 1384 C CA . ALA A 1 181 ? -18.681 0.722 16.980 1.00 98.12 181 ALA A CA 1
ATOM 1385 C C . ALA A 1 181 ? -18.190 2.170 17.151 1.00 98.12 181 ALA A C 1
ATOM 1387 O O . ALA A 1 181 ? -18.220 2.944 16.193 1.00 98.12 181 ALA A O 1
ATOM 1388 N N . GLN A 1 182 ? -17.676 2.523 18.334 1.00 98.44 182 GLN A N 1
ATOM 1389 C CA . GLN A 1 182 ? -17.073 3.831 18.583 1.00 98.44 182 GLN A CA 1
ATOM 1390 C C . GLN A 1 182 ? -15.830 4.059 17.713 1.00 98.44 182 GLN A C 1
ATOM 1392 O O . GLN A 1 182 ? -15.712 5.121 17.103 1.00 98.44 182 GLN A O 1
ATOM 1397 N N . CYS A 1 183 ? -14.941 3.065 17.597 1.00 98.56 183 CYS A N 1
ATOM 1398 C CA . CYS A 1 183 ? -13.790 3.134 16.689 1.00 98.56 183 CYS A CA 1
ATOM 1399 C C . CYS A 1 183 ? -14.244 3.396 15.250 1.00 98.56 183 CYS A C 1
ATOM 1401 O O . CYS A 1 183 ? -13.725 4.298 14.597 1.00 98.56 183 CYS A O 1
ATOM 1403 N N . SER A 1 184 ? -15.273 2.675 14.795 1.00 98.31 184 SER A N 1
ATOM 1404 C CA . SER A 1 184 ? -15.844 2.853 13.459 1.00 98.31 184 SER A CA 1
ATOM 1405 C C . SER A 1 184 ? -16.395 4.253 13.226 1.00 98.31 184 SER A C 1
ATOM 1407 O O . SER A 1 184 ? -16.216 4.793 12.135 1.00 98.31 184 SER A O 1
ATOM 1409 N N . ALA A 1 185 ? -17.075 4.837 14.213 1.00 98.31 185 ALA A N 1
ATOM 1410 C CA . ALA A 1 185 ? -17.627 6.182 14.104 1.00 98.31 185 ALA A CA 1
ATOM 1411 C C . ALA A 1 185 ? -16.516 7.239 14.004 1.00 98.31 185 ALA A C 1
ATOM 1413 O O . ALA A 1 185 ? -16.546 8.064 13.092 1.00 98.31 185 ALA A O 1
ATOM 1414 N N . VAL A 1 186 ? -15.513 7.167 14.888 1.00 98.50 186 VAL A N 1
ATOM 1415 C CA . VAL A 1 186 ? -14.364 8.090 14.892 1.00 98.50 186 VAL A CA 1
ATOM 1416 C C . VAL A 1 186 ? -13.574 7.978 13.592 1.00 98.50 186 VAL A C 1
ATOM 1418 O O . VAL A 1 186 ? -13.335 8.983 12.932 1.00 98.50 186 VAL A O 1
ATOM 1421 N N . HIS A 1 187 ? -13.234 6.757 13.180 1.00 98.31 187 HIS A N 1
ATOM 1422 C CA . HIS A 1 187 ? -12.504 6.502 11.938 1.00 98.31 187 HIS A CA 1
ATOM 1423 C C . HIS A 1 187 ? -13.242 7.049 10.715 1.00 98.31 187 HIS A C 1
ATOM 1425 O O . HIS A 1 187 ? -12.655 7.735 9.888 1.00 98.31 187 HIS A O 1
ATOM 1431 N N . SER A 1 188 ? -14.553 6.803 10.619 1.00 97.62 188 SER A N 1
ATOM 1432 C CA . SER A 1 188 ? -15.354 7.287 9.486 1.00 97.62 188 SER A CA 1
ATOM 1433 C C . SER A 1 188 ? -15.401 8.815 9.421 1.00 97.62 188 SER A C 1
ATOM 1435 O O . SER A 1 188 ? -15.401 9.378 8.327 1.00 97.62 188 SER A O 1
ATOM 1437 N N . GLN A 1 189 ? -15.434 9.486 10.577 1.00 97.88 189 GLN A N 1
ATOM 1438 C CA . GLN A 1 189 ? -15.371 10.943 10.640 1.00 97.88 189 GLN A CA 1
ATOM 1439 C C . GLN A 1 189 ? -14.003 11.459 10.177 1.00 97.88 189 GLN A C 1
ATOM 1441 O O . GLN A 1 189 ? -13.962 12.335 9.318 1.00 97.88 189 GLN A O 1
ATOM 1446 N N . LEU A 1 190 ? -12.907 10.866 10.659 1.00 97.81 190 LEU A N 1
ATOM 1447 C CA . LEU A 1 190 ? -11.547 11.253 10.269 1.00 97.81 190 LEU A CA 1
ATOM 1448 C C . LEU A 1 190 ? -11.284 11.036 8.776 1.00 97.81 190 LEU A C 1
ATOM 1450 O O . LEU A 1 190 ? -10.728 11.906 8.119 1.00 97.81 190 LEU A O 1
ATOM 1454 N N . VAL A 1 191 ? -11.734 9.913 8.207 1.00 97.44 191 VAL A N 1
ATOM 1455 C CA . VAL A 1 191 ? -11.635 9.660 6.758 1.00 97.44 191 VAL A CA 1
ATOM 1456 C C . VAL A 1 191 ? -12.417 10.711 5.966 1.00 97.44 191 VAL A C 1
ATOM 1458 O O . VAL A 1 191 ? -11.948 11.198 4.936 1.00 97.44 191 VAL A O 1
ATOM 1461 N N . LYS A 1 192 ? -13.607 11.098 6.436 1.00 96.81 192 LYS A N 1
ATOM 1462 C CA . LYS A 1 192 ? -14.409 12.146 5.792 1.00 96.81 192 LYS A CA 1
ATOM 1463 C C . LYS A 1 192 ? -13.736 13.519 5.872 1.00 96.81 192 LYS A C 1
ATOM 1465 O O . LYS A 1 192 ? -13.837 14.287 4.924 1.00 96.81 192 LYS A O 1
ATOM 1470 N N . GLU A 1 193 ? -13.095 13.842 6.987 1.00 97.19 193 GLU A N 1
ATOM 1471 C CA . GLU A 1 193 ? -12.356 15.096 7.160 1.00 97.19 193 GLU A CA 1
ATOM 1472 C C . GLU A 1 193 ? -11.114 15.122 6.263 1.00 97.19 193 GLU A C 1
ATOM 1474 O O . GLU A 1 193 ? -11.015 15.994 5.399 1.00 97.19 193 GLU A O 1
ATOM 1479 N N . ALA A 1 194 ? -10.273 14.089 6.348 1.00 96.88 194 ALA A N 1
ATOM 1480 C CA . ALA A 1 194 ? -9.041 13.966 5.576 1.00 96.88 194 ALA A CA 1
ATOM 1481 C C . ALA A 1 194 ? -9.293 13.982 4.057 1.00 96.88 194 ALA A C 1
ATOM 1483 O O . ALA A 1 194 ? -8.651 14.738 3.328 1.00 96.88 194 ALA A O 1
ATOM 1484 N N . SER A 1 195 ? -10.285 13.227 3.564 1.00 96.00 195 SER A N 1
ATOM 1485 C CA . SER A 1 195 ? -10.644 13.225 2.131 1.00 96.00 195 SER A CA 1
ATOM 1486 C C . SER A 1 195 ? -11.184 14.567 1.630 1.00 96.00 195 SER A C 1
ATOM 1488 O O . SER A 1 195 ? -11.151 14.836 0.429 1.00 96.00 195 SER A O 1
ATOM 1490 N N . MET A 1 196 ? -11.645 15.425 2.545 1.00 96.75 196 MET A N 1
ATOM 1491 C CA . MET A 1 196 ? -12.126 16.779 2.275 1.00 96.75 196 MET A CA 1
ATOM 1492 C C . MET A 1 196 ? -11.095 17.864 2.635 1.00 96.75 196 MET A C 1
ATOM 1494 O O . MET A 1 196 ? -11.457 19.043 2.649 1.00 96.75 196 MET A O 1
ATOM 1498 N N . GLY A 1 197 ? -9.838 17.490 2.904 1.00 93.00 197 GLY A N 1
ATOM 1499 C CA . GLY A 1 197 ? -8.745 18.418 3.208 1.00 93.00 197 GLY A CA 1
ATOM 1500 C C . GLY A 1 197 ? -8.930 19.186 4.520 1.00 93.00 197 GLY A C 1
ATOM 1501 O O . GLY A 1 197 ? -8.601 20.372 4.575 1.00 93.00 197 GLY A O 1
ATOM 1502 N N . LYS A 1 198 ? -9.530 18.547 5.530 1.00 90.12 198 LYS A N 1
ATOM 1503 C CA . LYS A 1 198 ? -9.791 19.114 6.859 1.00 90.12 198 LYS A CA 1
ATOM 1504 C C . LYS A 1 198 ? -9.006 18.403 7.946 1.00 90.12 198 LYS A C 1
ATOM 1506 O O . LYS A 1 198 ? -8.846 17.169 7.828 1.00 90.12 198 LYS A O 1
#

Secondary structure (DSSP, 8-state):
---TTSSEEEEE-TTS-EEEEE-TTT--HHHHHHHHHHHHHHHHHS-S--TT-------S-S---------HHHHHHHHHHHHHHHHHHHT---------S--HHHHHTTT--HHHHHHHHHHHHHHHHHS------EEEE-TTSTT--EEEE----HHHHHHHHHHHTT--HHHHHHHHHHHHHHHHHHHHHHHTT-

InterPro domains:
  IPR000542 Acyltransferase ChoActase/COT/CPT [PS00440] (2-29)
  IPR000542 Acyltransferase ChoActase/COT/CPT [PTHR22589] (2-198)
  IPR023213 Chloramphenicol acetyltransferase-like domain superfamily [G3DSA:3.30.559.10] (97-198)
  IPR039551 Choline/Carnitine o-acyltransferase, domain 1 and 2 [PF00755] (1-198)
  IPR042231 Choline/Carnitine o-acyltransferase, domain 2 [G3DSA:3.30.559.70] (1-96)

pLDDT: mean 94.13, std 5.53, range [65.44, 98.62]

Sequence (198 aa):
SRWFDKCFQLIVDGNGQATLNFEHSWGDGVAVLRLMEESFKDSNTHHFVSPDDVVEDVKGGSVEEIKFKLSESLKQTIQSAQKTHAAANSDLGFATVQYTGMTRDSIKKFKVSADSLMQLALQMSFHSLYKEFVPTYESCSTAAFLKGRTECMRSATSATRAATEAIAKGAKGADAKALIAQCSAVHSQLVKEASMGK

Organism: NCBI:txid1538716

Solvent-accessible surface area (backbone atoms only — not comparable to full-atom values): 12136 Å² total; per-residue (Å²): 144,84,64,75,90,39,60,59,44,84,45,71,49,99,86,72,51,74,48,77,51,65,30,66,90,77,52,56,69,70,62,54,49,49,52,50,54,51,51,53,50,41,59,69,76,64,51,91,73,58,97,85,59,82,79,70,85,73,75,85,76,90,72,80,86,87,81,81,88,75,51,72,69,52,52,51,50,51,54,49,52,51,52,52,52,52,56,62,56,71,74,63,86,83,86,87,85,88,75,84,92,67,49,65,72,66,38,47,76,72,74,36,46,56,66,38,51,51,49,43,48,50,55,38,51,49,26,71,76,69,76,52,87,65,94,39,84,38,85,27,59,20,64,87,42,92,89,39,58,66,33,79,33,62,69,64,37,73,50,40,49,53,34,37,56,40,42,75,74,62,47,51,73,70,60,36,49,53,34,51,44,49,27,22,53,54,44,54,50,46,51,56,31,24,34,66,77,91

Nearest PDB structures (foldseek):
  2h4t-assembly1_A  TM=9.315E-01  e=3.878E-14  Rattus norvegicus
  1s5o-assembly1_A  TM=8.584E-01  e=4.143E-09  Homo sapiens
  1t7o-assembly1_A  TM=8.660E-01  e=6.799E-09  Mus musculus
  1xmd-assembly2_B  TM=8.718E-01  e=1.187E-08  Mus musculus
  1ndf-assembly1_A  TM=8.514E-01  e=8.710E-09  Mus musculus

Radius of gyration: 23.73 Å; Cα contacts (8 Å, |Δi|>4): 154; chains: 1; bounding box: 59×41×70 Å